Protein AF-A0A9N9M3Y7-F1 (afdb_monomer_lite)

Sequence (246 aa):
MEVDRWQREGVLVENIKKEFRKLPEDMRGDSLSHETYRPFLEEARTYLSPEDQQVENWIDVDPEAKFESFELLRMVLMGTGPNPIQNLWVAFGFCVCQSEHEEGVLGGTFLRLLNHSVRGAVKCTFDKFWRAHHAGQLISLMDSYNLKINPRVKRFWSSPEERKFSVWYLKQFLAINEPAKLDELRFQSVRLDYGFDNCRELEDICTLMEIYKRLLLVVDPLKLHQACIEGRLFEFANPYHEMKPE

Organism: NCBI:txid595503

Structure (mmCIF, N/CA/C/O backbone):
data_AF-A0A9N9M3Y7-F1
#
_entry.id   AF-A0A9N9M3Y7-F1
#
loop_
_atom_site.group_PDB
_atom_site.id
_atom_site.type_symbol
_atom_site.label_atom_id
_atom_site.label_alt_id
_atom_site.label_comp_id
_atom_site.label_asym_id
_atom_site.label_entity_id
_atom_site.label_seq_id
_atom_site.pdbx_PDB_ins_code
_atom_site.Cartn_x
_atom_site.Cartn_y
_atom_site.Cartn_z
_atom_site.occupancy
_atom_site.B_iso_or_equiv
_atom_site.auth_seq_id
_atom_site.auth_comp_id
_atom_site.auth_asym_id
_atom_site.auth_atom_id
_atom_site.pdbx_PDB_model_num
ATOM 1 N N . MET A 1 1 ? 32.256 -6.804 13.109 1.00 58.91 1 MET A N 1
ATOM 2 C CA . MET A 1 1 ? 32.736 -7.717 14.172 1.00 58.91 1 MET A CA 1
ATOM 3 C C . MET A 1 1 ? 31.738 -7.849 15.320 1.00 58.91 1 MET A C 1
ATOM 5 O O . MET A 1 1 ? 31.531 -8.969 15.756 1.00 58.91 1 MET A O 1
ATOM 9 N N . GLU A 1 2 ? 31.081 -6.779 15.786 1.00 74.06 2 GLU A N 1
ATOM 10 C CA . GLU A 1 2 ? 30.100 -6.887 16.889 1.00 74.06 2 GLU A CA 1
ATOM 11 C C . GLU A 1 2 ? 28.735 -7.456 16.472 1.00 74.06 2 GLU A C 1
ATOM 13 O O . GLU A 1 2 ? 28.197 -8.308 17.169 1.00 74.06 2 GLU A O 1
ATOM 18 N N . VAL A 1 3 ? 28.221 -7.078 15.298 1.00 78.44 3 VAL A N 1
ATOM 19 C CA . VAL A 1 3 ? 26.922 -7.558 14.781 1.00 78.44 3 VAL A CA 1
ATOM 20 C C . VAL A 1 3 ? 26.903 -9.082 14.582 1.00 78.44 3 VAL A C 1
ATOM 22 O O . VAL A 1 3 ? 25.971 -9.749 15.022 1.00 78.44 3 VAL A O 1
ATOM 25 N N . ASP A 1 4 ? 27.965 -9.644 13.994 1.00 81.62 4 ASP A N 1
ATOM 26 C CA . ASP A 1 4 ? 28.099 -11.093 13.754 1.00 81.62 4 ASP A CA 1
ATOM 27 C C . ASP A 1 4 ? 28.183 -11.886 15.072 1.00 81.62 4 ASP A C 1
ATOM 29 O O . ASP A 1 4 ? 27.649 -12.987 15.205 1.00 81.62 4 ASP A O 1
ATOM 33 N N . ARG A 1 5 ? 28.802 -11.290 16.100 1.00 89.75 5 ARG A N 1
ATOM 34 C CA . ARG A 1 5 ? 28.832 -11.851 17.453 1.00 89.75 5 ARG A CA 1
ATOM 35 C C . ARG A 1 5 ? 27.439 -11.835 18.083 1.00 89.75 5 ARG A C 1
ATOM 37 O O . ARG A 1 5 ? 27.004 -12.856 18.607 1.00 89.75 5 ARG A O 1
ATOM 44 N N . TRP A 1 6 ? 26.715 -10.720 17.990 1.00 91.56 6 TRP A N 1
ATOM 45 C CA . TRP A 1 6 ? 25.366 -10.620 18.551 1.00 91.56 6 TRP A CA 1
ATOM 46 C C . TRP A 1 6 ? 24.367 -11.560 17.867 1.00 91.56 6 TRP A C 1
ATOM 48 O O . TRP A 1 6 ? 23.454 -12.053 18.525 1.00 91.56 6 TRP A O 1
ATOM 58 N N . GLN A 1 7 ? 24.558 -11.848 16.575 1.00 82.06 7 GLN A N 1
ATOM 59 C CA . GLN A 1 7 ? 23.789 -12.867 15.856 1.00 82.06 7 GLN A CA 1
ATOM 60 C C . GLN A 1 7 ? 24.012 -14.267 16.431 1.00 82.06 7 GLN A C 1
ATOM 62 O O . GLN A 1 7 ? 23.044 -14.967 16.714 1.00 82.06 7 GLN A O 1
ATOM 67 N N . ARG A 1 8 ? 25.269 -14.667 16.658 1.00 83.06 8 ARG A N 1
ATOM 68 C CA . ARG A 1 8 ? 25.595 -15.992 17.221 1.00 83.06 8 ARG A CA 1
ATOM 69 C C . ARG A 1 8 ? 25.146 -16.151 18.671 1.00 83.06 8 ARG A C 1
ATOM 71 O O . ARG A 1 8 ? 24.794 -17.250 19.082 1.00 83.06 8 ARG A O 1
ATOM 78 N N . GLU A 1 9 ? 25.163 -15.062 19.432 1.00 90.00 9 GLU A N 1
ATOM 79 C CA . GLU A 1 9 ? 24.754 -15.026 20.840 1.00 90.00 9 GLU A CA 1
ATOM 80 C C . GLU A 1 9 ? 23.228 -14.870 21.019 1.00 90.00 9 GLU A C 1
ATOM 82 O O . GLU A 1 9 ? 22.746 -14.916 22.146 1.00 90.00 9 GLU A O 1
ATOM 87 N N . GLY A 1 10 ? 22.454 -14.684 19.940 1.00 83.50 10 GLY A N 1
ATOM 88 C CA . GLY A 1 10 ? 20.995 -14.509 20.003 1.00 83.50 10 GLY A CA 1
ATOM 89 C C . GLY A 1 10 ? 20.531 -13.169 20.595 1.00 83.50 10 GLY A C 1
ATOM 90 O O . GLY A 1 10 ? 19.346 -12.984 20.845 1.00 83.50 10 GLY A O 1
ATOM 91 N N . VAL A 1 11 ? 21.449 -12.218 20.790 1.00 88.25 11 VAL A N 1
ATOM 92 C CA . VAL A 1 11 ? 21.213 -10.904 21.429 1.00 88.25 11 VAL A CA 1
ATOM 93 C C . VAL A 1 11 ? 21.216 -9.745 20.427 1.00 88.25 11 VAL A C 1
ATOM 95 O O . VAL A 1 11 ? 21.276 -8.575 20.806 1.00 88.25 11 VAL A O 1
ATOM 98 N N . LEU A 1 12 ? 21.167 -10.054 19.127 1.00 79.69 12 LEU A N 1
ATOM 99 C CA . LEU A 1 12 ? 21.258 -9.078 18.038 1.00 79.69 12 LEU A CA 1
ATOM 100 C C . LEU A 1 12 ? 20.259 -7.931 18.190 1.00 79.69 12 LEU A C 1
ATOM 102 O O . LEU A 1 12 ? 20.644 -6.765 18.141 1.00 79.69 12 LEU A O 1
ATOM 106 N N . VAL A 1 13 ? 18.989 -8.264 18.400 1.00 63.50 13 VAL A N 1
ATOM 107 C CA . VAL A 1 13 ? 17.910 -7.275 18.463 1.00 63.50 13 VAL A CA 1
ATOM 108 C C . VAL A 1 13 ? 18.049 -6.381 19.697 1.00 63.50 13 VAL A C 1
ATOM 110 O O . VAL A 1 13 ? 17.908 -5.164 19.585 1.00 63.50 13 VAL A O 1
ATOM 113 N N . GLU A 1 14 ? 18.369 -6.948 20.864 1.00 78.25 14 GLU A N 1
ATOM 114 C CA . GLU A 1 14 ? 18.567 -6.168 22.093 1.00 78.25 14 GLU A CA 1
ATOM 115 C C . GLU A 1 14 ? 19.741 -5.196 21.970 1.00 78.25 14 GLU A C 1
ATOM 117 O O . GLU A 1 14 ? 19.622 -4.025 22.340 1.00 78.25 14 GLU A O 1
ATOM 122 N N . ASN A 1 15 ? 20.859 -5.650 21.404 1.00 83.62 15 ASN A N 1
ATOM 123 C CA . ASN A 1 15 ? 22.047 -4.817 21.273 1.00 83.62 15 ASN A CA 1
ATOM 124 C C . ASN A 1 15 ? 21.876 -3.731 20.207 1.00 83.62 15 ASN A C 1
ATOM 126 O O . ASN A 1 15 ? 22.253 -2.589 20.461 1.00 83.62 15 ASN A O 1
ATOM 130 N N . ILE A 1 16 ? 21.217 -4.018 19.077 1.00 80.94 16 ILE A N 1
ATOM 131 C CA . ILE A 1 16 ? 20.859 -2.981 18.094 1.00 80.94 16 ILE A CA 1
ATOM 132 C C . ILE A 1 16 ? 19.961 -1.918 18.739 1.00 80.94 16 ILE A C 1
ATOM 134 O O . ILE A 1 16 ? 20.233 -0.728 18.596 1.00 80.94 16 ILE A O 1
ATOM 138 N N . LYS A 1 17 ? 18.939 -2.317 19.509 1.00 72.00 17 LYS A N 1
ATOM 139 C CA . LYS A 1 17 ? 18.069 -1.370 20.234 1.00 72.00 17 LYS A CA 1
ATOM 140 C C . LYS A 1 17 ? 18.852 -0.532 21.238 1.00 72.00 17 LYS A C 1
ATOM 142 O O . LYS A 1 17 ? 18.619 0.671 21.352 1.00 72.00 17 LYS A O 1
ATOM 147 N N . LYS A 1 18 ? 19.779 -1.153 21.968 1.00 81.06 18 LYS A N 1
ATOM 148 C CA . LYS A 1 18 ? 20.634 -0.470 22.940 1.00 81.06 18 LYS A CA 1
ATOM 149 C C . LYS A 1 18 ? 21.530 0.567 22.271 1.00 81.06 18 LYS A C 1
ATOM 151 O O . LYS A 1 18 ? 21.633 1.670 22.796 1.00 81.06 18 LYS A O 1
ATOM 156 N N . GLU A 1 19 ? 22.142 0.245 21.135 1.00 82.25 19 GLU A N 1
ATOM 157 C CA . GLU A 1 19 ? 22.981 1.191 20.392 1.00 82.25 19 GLU A CA 1
ATOM 158 C C . GLU A 1 19 ? 22.153 2.296 19.727 1.00 82.25 19 GLU A C 1
ATOM 160 O O . GLU A 1 19 ? 22.505 3.468 19.830 1.00 82.25 19 GLU A O 1
ATOM 165 N N . PHE A 1 20 ? 20.998 1.967 19.146 1.00 72.06 20 PHE A N 1
ATOM 166 C CA . PHE A 1 20 ? 20.090 2.949 18.549 1.00 72.06 20 PHE A CA 1
ATOM 167 C C . PHE A 1 20 ? 19.599 3.992 19.569 1.00 72.06 20 PHE A C 1
ATOM 169 O O . PHE A 1 20 ? 19.547 5.184 19.276 1.00 72.06 20 PHE A O 1
ATOM 176 N N . ARG A 1 21 ? 19.321 3.575 20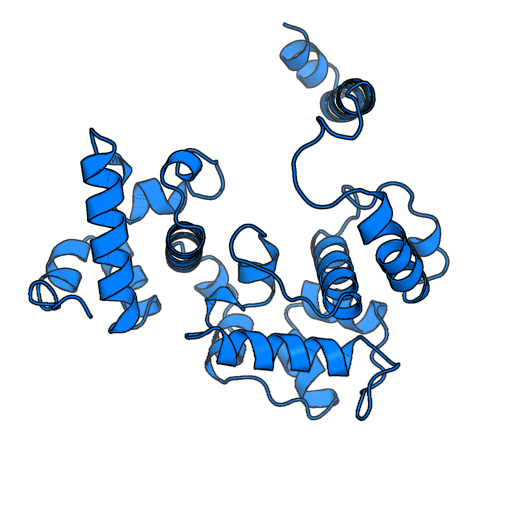.814 1.00 74.44 21 ARG A N 1
ATOM 177 C CA . ARG A 1 21 ? 18.928 4.478 21.915 1.00 74.44 21 ARG A CA 1
ATOM 178 C C . ARG A 1 21 ? 20.039 5.427 22.374 1.00 74.44 21 ARG A C 1
ATOM 180 O O . ARG A 1 21 ? 19.735 6.403 23.054 1.00 74.44 21 ARG A O 1
ATOM 187 N N . LYS A 1 22 ? 21.303 5.168 22.026 1.00 78.81 22 LYS A N 1
ATOM 188 C CA . LYS A 1 22 ? 22.415 6.091 22.312 1.00 78.81 22 LYS A CA 1
ATOM 189 C C . LYS A 1 22 ? 22.508 7.229 21.301 1.00 78.81 22 LYS A C 1
ATOM 191 O O . LYS A 1 22 ? 23.159 8.228 21.595 1.00 78.81 22 LYS A O 1
ATOM 196 N N . LEU A 1 23 ? 21.888 7.088 20.129 1.00 69.75 23 LEU A N 1
ATOM 197 C CA . LEU A 1 23 ? 21.851 8.158 19.139 1.00 69.75 23 LEU A CA 1
ATOM 198 C C . LEU A 1 23 ? 20.974 9.313 19.657 1.00 69.75 23 LEU A C 1
ATOM 200 O O . LEU A 1 23 ? 19.913 9.032 20.239 1.00 69.75 23 LEU A O 1
ATOM 204 N N . PRO A 1 24 ? 21.385 10.580 19.444 1.00 66.50 24 PRO A N 1
ATOM 205 C CA . PRO A 1 24 ? 20.524 11.748 19.622 1.00 66.50 24 PRO A CA 1
ATOM 206 C C . PRO A 1 24 ? 19.177 11.556 18.914 1.00 66.50 24 PRO A C 1
ATOM 208 O O . PRO A 1 24 ? 19.121 10.928 17.856 1.00 66.50 24 PRO A O 1
ATOM 211 N N . GLU A 1 25 ? 18.084 12.033 19.517 1.00 52.94 25 GLU A N 1
ATOM 212 C CA . GLU A 1 25 ? 16.721 11.760 19.028 1.00 52.94 25 GLU A CA 1
ATOM 213 C C . GLU A 1 25 ? 16.475 12.271 17.602 1.00 52.94 25 GLU A C 1
ATOM 215 O O . GLU A 1 25 ? 15.759 11.630 16.840 1.00 52.94 25 GLU A O 1
ATOM 220 N N . ASP A 1 26 ? 17.129 13.364 17.222 1.00 51.06 26 ASP A N 1
ATOM 221 C CA . ASP A 1 26 ? 17.119 13.974 15.890 1.00 51.06 26 ASP A CA 1
ATOM 222 C C . ASP A 1 26 ? 17.923 13.185 14.841 1.00 51.06 26 ASP A C 1
ATOM 224 O O . ASP A 1 26 ? 17.696 13.335 13.644 1.00 51.06 26 ASP A O 1
ATOM 228 N N . MET A 1 27 ? 18.826 12.297 15.266 1.00 46.62 27 MET A N 1
ATOM 229 C CA . MET A 1 27 ? 19.654 11.468 14.378 1.00 46.62 27 MET A CA 1
ATOM 230 C C . MET A 1 27 ? 19.090 10.059 14.142 1.00 46.62 27 MET A C 1
ATOM 232 O O . MET A 1 27 ? 19.748 9.218 13.529 1.00 46.62 27 MET A O 1
ATOM 236 N N . ARG A 1 28 ? 17.873 9.777 14.622 1.00 73.81 28 ARG A N 1
ATOM 237 C CA . ARG A 1 28 ? 17.214 8.465 14.495 1.00 73.81 28 ARG A CA 1
ATOM 238 C C . ARG A 1 28 ? 16.408 8.273 13.193 1.00 73.81 28 ARG A C 1
ATOM 240 O O . ARG A 1 28 ? 15.843 7.197 13.017 1.00 73.81 28 ARG A O 1
ATOM 247 N N . GLY A 1 29 ? 16.412 9.249 12.275 1.00 44.41 29 GLY A N 1
ATOM 248 C CA . GLY A 1 29 ? 15.714 9.216 10.975 1.00 44.41 29 GLY A CA 1
ATOM 249 C C . GLY A 1 29 ? 14.454 10.105 10.935 1.00 44.41 29 GLY A C 1
ATOM 250 O O . GLY A 1 29 ? 13.645 10.055 11.853 1.00 44.41 29 GLY A O 1
ATOM 251 N N . ASP A 1 30 ? 14.341 10.925 9.880 1.00 51.16 30 ASP A N 1
ATOM 252 C CA . ASP A 1 30 ? 13.450 12.098 9.646 1.00 51.16 30 ASP A CA 1
ATOM 253 C C . ASP A 1 30 ? 11.931 11.738 9.550 1.00 51.16 30 ASP A C 1
ATOM 255 O O . ASP A 1 30 ? 11.610 10.605 9.203 1.00 51.16 30 ASP A O 1
ATOM 259 N N . SER A 1 31 ? 10.890 12.564 9.780 1.00 45.81 31 SER A N 1
ATOM 260 C CA . SER A 1 31 ? 10.712 14.028 9.776 1.00 45.81 31 SER A CA 1
ATOM 261 C C . SER A 1 31 ? 9.412 14.448 10.505 1.00 45.81 31 SER A C 1
ATOM 263 O O . SER A 1 31 ? 8.398 13.744 10.440 1.00 45.81 31 SER A O 1
ATOM 265 N N . LEU A 1 32 ? 9.437 15.637 11.128 1.00 45.94 32 LEU A N 1
ATOM 266 C CA . LEU A 1 32 ? 8.593 16.211 12.203 1.00 45.94 32 LEU A CA 1
ATOM 267 C C . LEU A 1 32 ? 9.019 15.760 13.616 1.00 45.94 32 LEU A C 1
ATOM 269 O O . LEU A 1 32 ? 9.182 14.579 13.909 1.00 45.94 32 LEU A O 1
ATOM 273 N N . SER A 1 33 ? 9.235 16.738 14.502 1.00 52.16 33 SER A N 1
ATOM 274 C CA . SER A 1 33 ? 9.771 16.512 15.848 1.00 52.16 33 SER A CA 1
ATOM 275 C C . SER A 1 33 ? 8.885 15.556 16.654 1.00 52.16 33 SER A C 1
ATOM 277 O O . SER A 1 33 ? 7.657 15.607 16.559 1.00 52.16 33 SER A O 1
ATOM 279 N N . HIS A 1 34 ? 9.495 14.718 17.500 1.00 55.19 34 HIS A N 1
ATOM 280 C CA . HIS A 1 34 ? 8.785 13.866 18.466 1.00 55.19 34 HIS A CA 1
ATOM 281 C C . HIS A 1 34 ? 7.709 14.651 19.245 1.00 55.19 34 HIS A C 1
ATOM 283 O O . HIS A 1 34 ? 6.622 14.141 19.507 1.00 55.19 34 HIS A O 1
ATOM 289 N N . GLU A 1 35 ? 7.966 15.931 19.530 1.00 58.56 35 GLU A N 1
ATOM 290 C CA . GLU A 1 35 ? 7.025 16.857 20.169 1.00 58.56 35 GLU A CA 1
ATOM 291 C C . GLU A 1 35 ? 5.748 17.119 19.356 1.00 58.56 35 GLU A C 1
ATOM 293 O O . GLU A 1 35 ? 4.675 17.240 19.940 1.00 58.56 35 GLU A O 1
ATOM 298 N N . THR A 1 36 ? 5.833 17.164 18.024 1.00 65.75 36 THR A N 1
ATOM 299 C CA . THR A 1 36 ? 4.677 17.404 17.142 1.00 65.75 36 THR A CA 1
ATOM 300 C C . THR A 1 36 ? 3.746 16.189 17.097 1.00 65.75 36 THR A C 1
ATOM 302 O O . THR A 1 36 ? 2.526 16.329 17.026 1.00 65.75 36 THR A O 1
ATOM 305 N N . TYR A 1 37 ? 4.308 14.980 17.165 1.00 67.25 37 TYR A N 1
ATOM 306 C CA . TYR A 1 37 ? 3.546 13.731 17.083 1.00 67.25 37 TYR A CA 1
ATOM 307 C C . TYR A 1 37 ? 3.042 13.216 18.426 1.00 67.25 37 TYR A C 1
ATOM 309 O O . TYR A 1 37 ? 2.058 12.474 18.466 1.00 67.25 37 TYR A O 1
ATOM 317 N N . ARG A 1 38 ? 3.712 13.589 19.519 1.00 76.69 38 ARG A N 1
ATOM 318 C CA . ARG A 1 38 ? 3.420 13.091 20.863 1.00 76.69 38 ARG A CA 1
ATOM 319 C C . ARG A 1 38 ? 1.947 13.244 21.273 1.00 76.69 38 ARG A C 1
ATOM 321 O O . ARG A 1 38 ? 1.409 12.254 21.762 1.00 76.69 38 ARG A O 1
ATOM 328 N N . PRO A 1 39 ? 1.258 14.379 21.035 1.00 84.19 39 PRO A N 1
ATOM 329 C CA . PRO A 1 39 ? -0.146 14.514 21.424 1.00 84.19 39 PRO A CA 1
ATOM 330 C C . PRO A 1 39 ? -1.055 13.502 20.719 1.00 84.19 39 PRO A C 1
ATOM 332 O O . PRO A 1 39 ? -1.917 12.899 21.347 1.00 84.19 39 PRO A O 1
ATOM 335 N N . PHE A 1 40 ? -0.824 13.257 19.428 1.00 84.44 40 PHE A N 1
ATOM 336 C CA . PHE A 1 40 ? -1.611 12.302 18.646 1.00 84.44 40 PHE A CA 1
ATOM 337 C C . PHE A 1 40 ? -1.279 10.854 18.990 1.00 84.44 40 PHE A C 1
ATOM 339 O O . PHE A 1 40 ? -2.143 9.988 18.903 1.00 84.44 40 PHE A O 1
ATOM 346 N N . LEU A 1 41 ? -0.036 10.577 19.391 1.00 83.81 41 LEU A N 1
ATOM 347 C CA . LEU A 1 41 ? 0.346 9.276 19.930 1.00 83.81 41 LEU A CA 1
ATOM 348 C C . LEU A 1 41 ? -0.369 9.008 21.262 1.00 83.81 41 LEU A C 1
ATOM 350 O O . LEU A 1 41 ? -0.914 7.924 21.459 1.00 83.81 41 LEU A O 1
ATOM 354 N N . GLU A 1 42 ? -0.383 9.989 22.164 1.00 86.94 42 GLU A N 1
ATOM 355 C CA . GLU A 1 42 ? -1.097 9.910 23.442 1.00 86.94 42 GLU A CA 1
ATOM 356 C C . GLU A 1 42 ? -2.612 9.769 23.218 1.00 86.94 42 GLU A C 1
ATOM 358 O O . GLU A 1 42 ? -3.241 8.914 23.840 1.00 86.94 42 GLU A O 1
ATOM 363 N N . GLU A 1 43 ? -3.187 10.510 22.265 1.00 89.88 43 GLU A N 1
ATOM 364 C CA . GLU A 1 43 ? -4.593 10.373 21.874 1.00 89.88 43 GLU A CA 1
ATOM 365 C C . GLU A 1 43 ? -4.889 8.989 21.281 1.00 89.88 43 GLU A C 1
ATOM 367 O O . GLU A 1 43 ? -5.814 8.318 21.738 1.00 89.88 43 GLU A O 1
ATOM 372 N N . ALA A 1 44 ? -4.087 8.511 20.323 1.00 88.88 44 ALA A N 1
ATOM 373 C CA . ALA A 1 44 ? -4.250 7.191 19.713 1.00 88.88 44 ALA A CA 1
ATOM 374 C C . ALA A 1 44 ? -4.201 6.075 20.763 1.00 88.88 44 ALA A C 1
ATOM 376 O O . ALA A 1 44 ? -4.974 5.120 20.683 1.00 88.88 44 ALA A O 1
ATOM 377 N N . ARG A 1 45 ? -3.351 6.212 21.791 1.00 89.69 45 ARG A N 1
ATOM 378 C CA . ARG A 1 45 ? -3.279 5.244 22.892 1.00 89.69 45 ARG A CA 1
ATOM 379 C C . ARG A 1 45 ? -4.605 5.104 23.633 1.00 89.69 45 ARG A C 1
ATOM 381 O O . ARG A 1 45 ? -4.941 3.999 24.038 1.00 89.69 45 ARG A O 1
ATOM 388 N N . THR A 1 46 ? -5.402 6.164 23.754 1.00 90.69 46 THR A N 1
ATOM 389 C CA . THR A 1 46 ? -6.703 6.090 24.448 1.00 90.69 46 THR A CA 1
ATOM 390 C C . THR A 1 46 ? -7.716 5.160 23.769 1.00 90.69 46 THR A C 1
ATOM 392 O O . THR A 1 46 ? -8.658 4.709 24.417 1.00 90.69 46 THR A O 1
ATOM 395 N N . TYR A 1 47 ? -7.515 4.827 22.489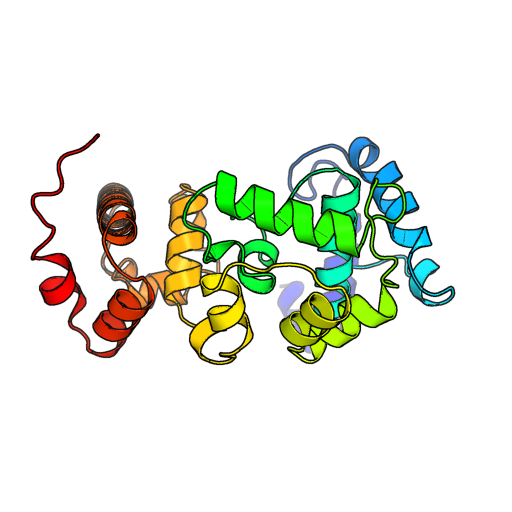 1.00 89.62 47 TYR A N 1
ATOM 396 C CA . TYR A 1 47 ? -8.371 3.902 21.736 1.00 89.62 47 TYR A CA 1
ATOM 397 C C . TYR A 1 47 ? -8.021 2.426 21.959 1.00 89.62 47 TYR A C 1
ATOM 399 O O . TYR A 1 47 ? -8.775 1.547 21.533 1.00 89.62 47 TYR A O 1
ATOM 407 N N . LEU A 1 48 ? -6.877 2.150 22.580 1.00 89.56 48 LEU A N 1
ATOM 408 C CA . LEU A 1 48 ? -6.362 0.808 22.810 1.00 89.56 48 LEU A CA 1
ATOM 409 C C . LEU A 1 48 ? -6.984 0.156 24.046 1.00 89.56 48 LEU A C 1
ATOM 411 O O . LEU A 1 48 ? -7.504 0.847 24.927 1.00 89.56 48 LEU A O 1
ATOM 415 N N . SER A 1 49 ? -6.864 -1.170 24.154 1.00 87.75 49 SER A N 1
ATOM 416 C CA . SER A 1 49 ? -7.207 -1.874 25.391 1.00 87.75 49 SER A CA 1
ATOM 417 C C . SER A 1 49 ? -6.277 -1.446 26.542 1.00 87.75 49 SER A C 1
ATOM 419 O O . SER A 1 49 ? -5.152 -1.003 26.291 1.00 87.75 49 SER A O 1
ATOM 421 N N . PRO A 1 50 ? -6.700 -1.575 27.813 1.00 87.44 50 PRO A N 1
ATOM 422 C CA . PRO A 1 50 ? -5.873 -1.197 28.962 1.00 87.44 50 PRO A CA 1
ATOM 423 C C . PRO A 1 50 ? -4.494 -1.871 28.995 1.00 87.44 50 PRO A C 1
ATOM 425 O O . PRO A 1 50 ? -3.527 -1.271 29.462 1.00 87.44 50 PRO A O 1
ATOM 428 N N . GLU A 1 51 ? -4.398 -3.104 28.498 1.00 85.19 51 GLU A N 1
ATOM 429 C CA . GLU A 1 51 ? -3.144 -3.853 28.395 1.00 85.19 51 GLU A CA 1
ATOM 430 C C . GLU A 1 51 ? -2.206 -3.217 27.362 1.00 85.19 51 GLU A C 1
ATOM 432 O O . GLU A 1 51 ? -1.025 -3.003 27.630 1.00 85.19 51 GLU A O 1
ATOM 437 N N . ASP A 1 52 ? -2.746 -2.850 26.201 1.00 86.50 52 ASP A N 1
ATOM 438 C CA . ASP A 1 52 ? -1.981 -2.267 25.100 1.00 86.50 52 ASP A CA 1
ATOM 439 C C . ASP A 1 52 ? -1.551 -0.822 25.376 1.00 86.50 52 ASP A C 1
ATOM 441 O O . ASP A 1 52 ? -0.501 -0.381 24.911 1.00 86.50 52 ASP A O 1
ATOM 445 N N . GLN A 1 53 ? -2.316 -0.074 26.175 1.00 86.38 53 GLN A N 1
ATOM 446 C CA . GLN A 1 53 ? -1.970 1.300 26.561 1.00 86.38 53 GLN A CA 1
ATOM 447 C C . GLN A 1 53 ? -0.601 1.398 27.248 1.00 86.38 53 GLN A C 1
ATOM 449 O O . GLN A 1 53 ? 0.080 2.416 27.102 1.00 86.38 53 GLN A O 1
ATOM 454 N N . GLN A 1 54 ? -0.188 0.336 27.946 1.00 82.25 54 GLN A N 1
ATOM 455 C CA . GLN A 1 54 ? 1.062 0.263 28.706 1.00 82.25 54 GLN A CA 1
ATOM 456 C C . GLN A 1 54 ? 2.271 -0.145 27.855 1.00 82.25 54 GLN A C 1
ATOM 458 O O . GLN A 1 54 ? 3.398 -0.128 28.345 1.00 82.25 54 GLN A O 1
ATOM 463 N N . VAL A 1 55 ? 2.076 -0.495 26.579 1.00 80.88 55 VAL A N 1
ATOM 464 C CA . VAL A 1 55 ? 3.178 -0.887 25.694 1.00 80.88 55 VAL A CA 1
ATOM 465 C C . VAL A 1 55 ? 4.059 0.329 25.408 1.00 80.88 55 VAL A C 1
ATOM 467 O O . VAL A 1 55 ? 3.645 1.278 24.737 1.00 80.88 55 VAL A O 1
ATOM 470 N N . GLU A 1 56 ? 5.291 0.323 25.914 1.00 73.75 56 GLU A N 1
ATOM 471 C CA . GLU A 1 56 ? 6.246 1.409 25.670 1.00 73.75 56 GLU A CA 1
ATOM 472 C C . GLU A 1 56 ? 6.783 1.376 24.235 1.00 73.75 56 GLU A C 1
ATOM 474 O O . GLU A 1 56 ? 6.800 2.411 23.568 1.00 73.75 56 GLU A O 1
ATOM 479 N N . ASN A 1 57 ? 7.164 0.194 23.732 1.00 76.31 57 ASN A N 1
ATOM 480 C CA . ASN A 1 57 ? 7.741 0.036 22.397 1.00 76.31 57 ASN A CA 1
ATOM 481 C C . ASN A 1 57 ? 6.756 -0.588 21.401 1.00 76.31 57 ASN A C 1
ATOM 483 O O . ASN A 1 57 ? 6.592 -1.805 21.356 1.00 76.31 57 ASN A O 1
ATOM 487 N N . TRP A 1 58 ? 6.148 0.251 20.565 1.00 75.62 58 TRP A N 1
ATOM 488 C CA . TRP A 1 58 ? 5.165 -0.176 19.565 1.00 75.62 58 TRP A CA 1
ATOM 489 C C . TRP A 1 58 ? 5.757 -0.909 18.363 1.00 75.62 58 TRP A C 1
ATOM 491 O O . TRP A 1 58 ? 5.039 -1.646 17.698 1.00 75.62 58 TRP A O 1
ATOM 501 N N . ILE A 1 59 ? 7.061 -0.763 18.116 1.00 68.25 59 ILE A N 1
ATOM 502 C CA . ILE A 1 59 ? 7.743 -1.370 16.962 1.00 68.25 59 ILE A CA 1
ATOM 503 C C . ILE A 1 59 ? 7.761 -2.907 17.051 1.00 68.25 59 ILE A C 1
ATOM 505 O O . ILE A 1 59 ? 7.823 -3.579 16.029 1.00 68.25 59 ILE A O 1
ATOM 509 N N . ASP A 1 60 ? 7.686 -3.471 18.260 1.00 70.25 60 ASP A N 1
ATOM 510 C CA . ASP A 1 60 ? 7.770 -4.921 18.491 1.00 70.25 60 ASP A CA 1
ATOM 511 C C . ASP A 1 60 ? 6.401 -5.590 18.697 1.00 70.25 60 ASP A C 1
ATOM 513 O O . ASP A 1 60 ? 6.330 -6.723 19.177 1.00 70.25 60 ASP A O 1
ATOM 517 N N . VAL A 1 61 ? 5.302 -4.884 18.421 1.00 81.31 61 VAL A N 1
ATOM 518 C CA . VAL A 1 61 ? 3.961 -5.413 18.678 1.00 81.31 61 VAL A CA 1
ATOM 519 C C . VAL A 1 61 ? 3.607 -6.480 17.644 1.00 81.31 61 VAL A C 1
ATOM 521 O O . VAL A 1 61 ? 3.471 -6.194 16.457 1.00 81.31 61 VAL A O 1
ATOM 524 N N . ASP A 1 62 ? 3.397 -7.702 18.130 1.00 77.56 62 ASP A N 1
ATOM 525 C CA . ASP A 1 62 ? 2.842 -8.822 17.370 1.00 77.56 62 ASP A CA 1
ATOM 526 C C . ASP A 1 62 ? 1.312 -8.899 17.586 1.00 77.56 62 ASP A C 1
ATOM 528 O O . ASP A 1 62 ? 0.842 -8.760 18.725 1.00 77.56 62 ASP A O 1
ATOM 532 N N . PRO A 1 63 ? 0.496 -9.101 16.534 1.00 89.94 63 PRO A N 1
ATOM 533 C CA . PRO A 1 63 ? 0.870 -9.204 15.121 1.00 89.94 63 PRO A CA 1
ATOM 534 C C . PRO A 1 63 ? 1.197 -7.856 14.473 1.00 89.94 63 PRO A C 1
ATOM 536 O O . PRO A 1 63 ? 0.629 -6.834 14.854 1.00 89.94 63 PRO A O 1
ATOM 539 N N . GLU A 1 64 ? 2.013 -7.874 13.413 1.00 87.62 64 GLU A N 1
ATOM 540 C CA . GLU A 1 64 ? 2.376 -6.691 12.605 1.00 87.62 64 GLU A CA 1
ATOM 541 C C . GLU A 1 64 ? 1.145 -5.859 12.204 1.00 87.62 64 GLU A C 1
ATOM 543 O O . GLU A 1 64 ? 1.127 -4.639 12.357 1.00 87.62 64 GLU A O 1
ATOM 548 N N . ALA A 1 65 ? 0.050 -6.526 11.827 1.00 90.69 65 ALA A N 1
ATOM 549 C CA . ALA A 1 65 ? -1.213 -5.878 11.476 1.00 90.69 65 ALA A CA 1
ATOM 550 C C . ALA A 1 65 ? -1.766 -4.956 12.579 1.00 90.69 65 ALA A C 1
ATOM 552 O O . ALA A 1 65 ? -2.510 -4.017 12.280 1.00 90.69 65 ALA A O 1
ATOM 553 N N . LYS A 1 66 ? -1.449 -5.220 13.853 1.00 92.56 66 LYS A N 1
ATOM 554 C CA . LYS A 1 66 ? -1.844 -4.392 14.996 1.00 92.56 66 LYS A CA 1
ATOM 555 C C . LYS A 1 66 ? -1.017 -3.114 15.068 1.00 92.56 66 LYS A C 1
ATOM 557 O O . LYS A 1 66 ? -1.605 -2.047 15.230 1.00 92.56 66 LYS A O 1
ATOM 562 N N . PHE A 1 67 ? 0.299 -3.213 14.881 1.00 90.44 67 PHE A N 1
ATOM 563 C CA . PHE A 1 67 ? 1.174 -2.049 14.737 1.00 90.44 67 PHE A CA 1
ATOM 564 C C . PHE A 1 67 ? 0.752 -1.191 13.537 1.00 90.44 67 PHE A C 1
ATOM 566 O O . PHE A 1 67 ? 0.506 0.002 13.689 1.00 90.44 67 PHE A O 1
ATOM 573 N N . GLU A 1 68 ? 0.543 -1.805 12.371 1.00 92.31 68 GLU A N 1
ATOM 574 C CA . GLU A 1 68 ? 0.103 -1.091 11.169 1.00 92.31 68 GLU A CA 1
ATOM 575 C C . GLU A 1 68 ? -1.240 -0.376 11.374 1.00 92.31 68 GLU A C 1
ATOM 577 O O . GLU A 1 68 ? -1.426 0.772 10.966 1.00 92.31 68 GLU A O 1
ATOM 582 N N . SER A 1 69 ? -2.182 -1.040 12.049 1.00 95.00 69 SER A N 1
ATOM 583 C CA . SER A 1 69 ? -3.486 -0.455 12.375 1.00 95.00 69 SER A CA 1
ATOM 584 C C . SER A 1 69 ? -3.369 0.714 13.348 1.00 95.00 69 SER A C 1
ATOM 586 O O . SER A 1 69 ? -4.120 1.684 13.227 1.00 95.00 69 SER A O 1
ATOM 588 N N . PHE A 1 70 ? -2.457 0.623 14.318 1.00 92.88 70 PHE A N 1
ATOM 589 C CA . PHE A 1 70 ? -2.194 1.695 15.272 1.00 92.88 70 PHE A CA 1
ATOM 590 C C . PHE A 1 70 ? -1.577 2.913 14.584 1.00 92.88 70 PHE A C 1
ATOM 592 O O . PHE A 1 70 ? -2.042 4.033 14.796 1.00 92.88 70 PHE A O 1
ATOM 599 N N . GLU A 1 71 ? -0.606 2.703 13.694 1.00 90.94 71 GLU A N 1
ATOM 600 C CA . GLU A 1 71 ? -0.024 3.794 12.914 1.00 90.94 71 GLU A CA 1
ATOM 601 C C . GLU A 1 71 ? -1.059 4.454 12.001 1.00 90.94 71 GLU A C 1
ATOM 603 O O . GLU A 1 71 ? -1.135 5.682 11.959 1.00 90.94 71 GLU A O 1
ATOM 608 N N . LEU A 1 72 ? -1.928 3.677 11.342 1.00 94.19 72 LEU A N 1
ATOM 609 C CA . LEU A 1 72 ? -3.025 4.256 10.566 1.00 94.19 72 LEU A CA 1
ATOM 610 C C . LEU A 1 72 ? -3.960 5.099 11.445 1.00 94.19 72 LEU A C 1
ATOM 612 O O . LEU A 1 72 ? -4.306 6.213 11.057 1.00 94.19 72 LEU A O 1
ATOM 616 N N . LEU A 1 73 ? -4.360 4.596 12.620 1.00 93.31 73 LEU A N 1
ATOM 617 C CA . LEU A 1 73 ? -5.187 5.350 13.569 1.00 93.31 73 LEU A CA 1
ATOM 618 C C . LEU A 1 73 ? -4.517 6.678 13.937 1.00 93.31 73 LEU A C 1
ATOM 620 O O . LEU A 1 73 ? -5.163 7.723 13.881 1.00 93.31 73 LEU A O 1
ATOM 624 N N . ARG A 1 74 ? -3.226 6.649 14.275 1.00 90.62 74 ARG A N 1
ATOM 625 C CA . ARG A 1 74 ? -2.459 7.847 14.624 1.00 90.62 74 ARG A CA 1
ATOM 626 C C . ARG A 1 74 ? -2.466 8.865 13.482 1.00 90.62 74 ARG A C 1
ATOM 628 O O . ARG A 1 74 ? -2.764 10.031 13.721 1.00 90.62 74 ARG A O 1
ATOM 635 N N . MET A 1 75 ? -2.201 8.436 12.247 1.00 90.00 75 MET A N 1
ATOM 636 C CA . MET A 1 75 ? -2.240 9.314 11.067 1.00 90.00 75 MET A CA 1
ATOM 637 C C . MET A 1 75 ? -3.636 9.906 10.842 1.00 90.00 75 MET A C 1
ATOM 639 O O . MET A 1 75 ? -3.791 11.106 10.630 1.00 90.00 75 MET A O 1
ATOM 643 N N . VAL A 1 76 ? -4.670 9.084 10.990 1.00 90.81 76 VAL A N 1
ATOM 644 C CA . VAL A 1 76 ? -6.064 9.511 10.873 1.00 90.81 76 VAL A CA 1
ATOM 645 C C . VAL A 1 76 ? -6.426 10.578 11.914 1.00 90.81 76 VAL A C 1
ATOM 647 O O . VAL A 1 76 ? -7.088 11.557 11.570 1.00 90.81 76 VAL A O 1
ATOM 650 N N . LEU A 1 77 ? -5.986 10.433 13.169 1.00 89.25 77 LEU A N 1
ATOM 651 C CA . LEU A 1 77 ? -6.205 11.439 14.219 1.00 89.25 77 LEU A CA 1
ATOM 652 C C . LEU A 1 77 ? -5.473 12.755 13.921 1.00 89.25 77 LEU A C 1
ATOM 654 O O . LEU A 1 77 ? -5.992 13.827 14.217 1.00 89.25 77 LEU A O 1
ATOM 658 N N . MET A 1 78 ? -4.324 12.682 13.246 1.00 87.69 78 MET A N 1
ATOM 659 C CA . MET A 1 78 ? -3.606 13.853 12.734 1.00 87.69 78 MET A CA 1
ATOM 660 C C . MET A 1 78 ? -4.279 14.522 11.529 1.00 87.69 78 MET A C 1
ATOM 662 O O . MET A 1 78 ? -3.840 15.588 11.100 1.00 87.69 78 MET A O 1
ATOM 666 N N . GLY A 1 79 ? -5.310 13.905 10.948 1.00 85.44 79 GLY A N 1
ATOM 667 C CA . GLY A 1 79 ? -5.916 14.367 9.701 1.00 85.44 79 GLY A CA 1
ATOM 668 C C . GLY A 1 79 ? -5.055 14.087 8.465 1.00 85.44 79 GLY A C 1
ATOM 669 O O . GLY A 1 79 ? -5.238 14.740 7.440 1.00 85.44 79 GLY A O 1
ATOM 670 N N . THR A 1 80 ? -4.126 13.132 8.548 1.00 86.38 80 THR A N 1
ATOM 671 C CA . THR A 1 80 ? -3.273 12.699 7.436 1.00 86.38 80 THR A CA 1
ATOM 672 C C . THR A 1 80 ? -3.593 11.260 7.022 1.00 86.38 80 THR A C 1
ATOM 674 O O . THR A 1 80 ? -4.291 10.522 7.719 1.00 86.38 80 THR A O 1
ATOM 677 N N . GLY A 1 81 ? -3.120 10.862 5.841 1.00 87.56 81 GLY A N 1
ATOM 678 C CA . GLY A 1 81 ? -3.201 9.488 5.347 1.00 87.56 81 GLY A CA 1
ATOM 679 C C . GLY A 1 81 ? -1.807 8.910 5.103 1.00 87.56 81 GLY A C 1
ATOM 680 O O . GLY A 1 81 ? -0.847 9.682 5.007 1.00 87.56 81 GLY A O 1
ATOM 681 N N . PRO A 1 82 ? -1.681 7.575 4.991 1.00 92.31 82 PRO A N 1
ATOM 682 C CA . PRO A 1 82 ? -0.454 6.940 4.535 1.00 92.31 82 PRO A CA 1
ATOM 683 C C . PRO A 1 82 ? 0.046 7.564 3.234 1.00 92.31 82 PRO A C 1
ATOM 685 O O . PRO A 1 82 ? -0.746 7.806 2.328 1.00 92.31 82 PRO A O 1
ATOM 688 N N . ASN A 1 83 ? 1.352 7.779 3.133 1.00 88.06 83 ASN A N 1
ATOM 689 C CA . ASN A 1 83 ? 2.011 8.241 1.916 1.00 88.06 83 ASN A CA 1
ATOM 690 C C . ASN A 1 83 ? 2.921 7.137 1.336 1.00 88.06 83 ASN A C 1
ATOM 692 O O . ASN A 1 83 ? 3.247 6.178 2.044 1.00 88.06 83 ASN A O 1
ATOM 696 N N . PRO A 1 84 ? 3.383 7.261 0.079 1.00 89.50 84 PRO A N 1
ATOM 697 C CA . PRO A 1 84 ? 4.177 6.226 -0.585 1.00 89.50 84 PRO A CA 1
ATOM 698 C C . PRO A 1 84 ? 5.462 5.800 0.143 1.00 89.50 84 PRO A C 1
ATOM 700 O O . PRO A 1 84 ? 5.897 4.658 -0.006 1.00 89.50 84 PRO A O 1
ATOM 703 N N . ILE A 1 85 ? 6.060 6.659 0.975 1.00 87.19 85 ILE A N 1
ATOM 704 C CA . ILE A 1 85 ? 7.258 6.306 1.755 1.00 87.19 85 ILE A CA 1
ATOM 705 C C . ILE A 1 85 ? 6.929 5.207 2.777 1.00 87.19 85 ILE A C 1
ATOM 707 O O . ILE A 1 85 ? 7.788 4.389 3.098 1.00 87.19 85 ILE A O 1
ATOM 711 N N . GLN A 1 86 ? 5.682 5.112 3.234 1.00 85.81 86 GLN A N 1
ATOM 712 C CA . GLN A 1 86 ? 5.253 4.188 4.279 1.00 85.81 86 GLN A CA 1
ATOM 713 C C . GLN A 1 86 ? 4.673 2.889 3.698 1.00 85.81 86 GLN A C 1
ATOM 715 O O . GLN A 1 86 ? 3.877 2.909 2.758 1.00 85.81 86 GLN A O 1
ATOM 720 N N . ASN A 1 87 ? 4.982 1.745 4.317 1.00 86.75 87 ASN A N 1
ATOM 721 C CA . ASN A 1 87 ? 4.414 0.439 3.930 1.00 86.75 87 ASN A CA 1
ATOM 722 C C . ASN A 1 87 ? 2.879 0.398 4.049 1.00 86.75 87 ASN A C 1
ATOM 724 O O . ASN A 1 87 ? 2.206 -0.274 3.267 1.00 86.75 87 ASN A O 1
ATOM 728 N N . LEU A 1 88 ? 2.328 1.207 4.959 1.00 91.69 88 LEU A N 1
ATOM 729 C CA . LEU A 1 88 ? 0.892 1.395 5.179 1.00 91.69 88 LEU A CA 1
ATOM 730 C C . LEU A 1 88 ? 0.128 1.769 3.900 1.00 91.69 88 LEU A C 1
ATOM 732 O O . LEU A 1 88 ? -1.040 1.407 3.757 1.00 91.69 88 LEU A O 1
ATOM 736 N N . TRP A 1 89 ? 0.780 2.467 2.962 1.00 94.12 89 TRP A N 1
ATOM 737 C CA . TRP A 1 89 ? 0.172 2.869 1.692 1.00 94.12 89 TRP A CA 1
ATOM 738 C C . TRP A 1 89 ? -0.223 1.658 0.838 1.00 94.12 89 TRP A C 1
ATOM 740 O O . TRP A 1 89 ? -1.287 1.643 0.217 1.00 94.12 89 TRP A O 1
ATOM 750 N N . VAL A 1 90 ? 0.586 0.596 0.867 1.00 92.44 90 VAL A N 1
ATOM 751 C CA . VAL A 1 90 ? 0.255 -0.680 0.220 1.00 92.44 90 VAL A CA 1
ATOM 752 C C . VAL A 1 90 ? -0.666 -1.509 1.114 1.00 92.44 90 VAL A C 1
ATOM 754 O O . VAL A 1 90 ? -1.701 -1.972 0.634 1.00 92.44 90 VAL A O 1
ATOM 757 N N . ALA A 1 91 ? -0.360 -1.633 2.412 1.00 92.06 91 ALA A N 1
ATOM 758 C CA . ALA A 1 91 ? -1.116 -2.474 3.349 1.00 92.06 91 ALA A CA 1
ATOM 759 C C . ALA A 1 91 ? -2.619 -2.133 3.379 1.00 92.06 91 ALA A C 1
ATOM 761 O O . ALA A 1 91 ? -3.475 -3.016 3.271 1.00 92.06 91 ALA A O 1
ATOM 762 N N . PHE A 1 92 ? -2.949 -0.838 3.410 1.00 95.06 92 PHE A N 1
ATOM 763 C CA . PHE A 1 92 ? -4.330 -0.351 3.421 1.00 95.06 92 PHE A CA 1
ATOM 764 C C . PHE A 1 92 ? -4.885 -0.011 2.032 1.00 95.06 92 PHE A C 1
ATOM 766 O O . PHE A 1 92 ? -6.009 0.474 1.925 1.00 95.06 92 PHE A O 1
ATOM 773 N N . GLY A 1 93 ? -4.160 -0.323 0.955 1.00 94.69 93 GLY A N 1
ATOM 774 C CA . GLY A 1 93 ? -4.667 -0.223 -0.416 1.00 94.69 93 GLY A CA 1
ATOM 775 C C . GLY A 1 93 ? -4.738 1.193 -0.990 1.00 94.69 93 GLY A C 1
ATOM 776 O O . GLY A 1 93 ? -5.369 1.384 -2.024 1.00 94.69 93 GLY A O 1
ATOM 777 N N . PHE A 1 94 ? -4.075 2.180 -0.385 1.00 95.25 94 PHE A N 1
ATOM 778 C CA . PHE A 1 94 ? -3.940 3.512 -0.989 1.00 95.25 94 PHE A CA 1
ATOM 779 C C . PHE A 1 94 ? -3.196 3.442 -2.330 1.00 95.25 94 PHE A C 1
ATOM 781 O O . PHE A 1 94 ? -3.552 4.140 -3.272 1.00 95.25 94 PHE A O 1
ATOM 788 N N . CYS A 1 95 ? -2.263 2.496 -2.479 1.00 94.19 95 CYS A N 1
ATOM 789 C CA . CYS A 1 95 ? -1.544 2.263 -3.733 1.00 94.19 95 CYS A CA 1
ATOM 790 C C . CYS A 1 95 ? -2.438 1.937 -4.947 1.00 94.19 95 CYS A C 1
ATOM 792 O O . CYS A 1 95 ? -1.978 2.057 -6.086 1.00 94.19 95 CYS A O 1
ATOM 794 N N . VAL A 1 96 ? -3.701 1.530 -4.755 1.00 94.44 96 VAL A N 1
ATOM 795 C CA . VAL A 1 96 ? -4.631 1.249 -5.866 1.00 94.44 96 VAL A CA 1
ATOM 796 C C . VAL A 1 96 ? -5.460 2.460 -6.293 1.00 94.44 96 VAL A C 1
ATOM 798 O O . VAL A 1 96 ? -6.132 2.405 -7.327 1.00 94.44 96 VAL A O 1
ATOM 801 N N . CYS A 1 97 ? -5.406 3.549 -5.526 1.00 93.31 97 CYS A N 1
ATOM 802 C CA . CYS A 1 97 ? -5.992 4.824 -5.907 1.00 93.31 97 CYS A CA 1
ATOM 803 C C . CYS A 1 97 ? -5.274 5.389 -7.145 1.00 93.31 97 CYS A C 1
ATOM 805 O O . CYS A 1 97 ? -4.093 5.117 -7.401 1.00 93.31 97 CYS A O 1
ATOM 807 N N . GLN A 1 98 ? -6.024 6.129 -7.961 1.00 89.25 98 GLN A N 1
ATOM 808 C CA . GLN A 1 98 ? -5.517 6.756 -9.188 1.00 89.25 98 GLN A CA 1
ATOM 809 C C . GLN A 1 98 ? -5.197 8.242 -9.021 1.00 89.25 98 GLN A C 1
ATOM 811 O O . GLN A 1 98 ? -4.596 8.838 -9.908 1.00 89.25 98 GLN A O 1
ATOM 816 N N . SER A 1 99 ? -5.623 8.850 -7.918 1.00 88.75 99 SER A N 1
ATOM 817 C CA . SER A 1 99 ? -5.395 10.263 -7.643 1.00 88.75 99 SER A CA 1
ATOM 818 C C . SER A 1 99 ? -5.387 10.532 -6.147 1.00 88.75 99 SER A C 1
ATOM 820 O O . SER A 1 99 ? -6.001 9.797 -5.368 1.00 88.75 99 SER A O 1
ATOM 822 N N . GLU A 1 100 ? -4.785 11.655 -5.766 1.00 88.88 100 GLU A N 1
ATOM 823 C CA . GLU A 1 100 ? -4.830 12.178 -4.398 1.00 88.88 100 GLU A CA 1
ATOM 824 C C . GLU A 1 100 ? -6.268 12.360 -3.896 1.00 88.88 100 GLU A C 1
ATOM 826 O O . GLU A 1 100 ? -6.554 12.177 -2.715 1.00 88.88 100 GLU A O 1
ATOM 831 N N . HIS A 1 101 ? -7.211 12.667 -4.795 1.00 91.00 101 HIS A N 1
ATOM 832 C CA . HIS A 1 101 ? -8.624 12.753 -4.440 1.00 91.00 101 HIS A CA 1
ATOM 833 C C . HIS A 1 101 ? -9.186 11.394 -4.001 1.00 91.00 101 HIS A C 1
ATOM 835 O O . HIS A 1 101 ? -9.876 11.312 -2.985 1.00 91.00 101 HIS A O 1
ATOM 841 N N . GLU A 1 102 ? -8.886 10.317 -4.736 1.00 93.56 102 GLU A N 1
ATOM 842 C CA . GLU A 1 102 ? -9.308 8.967 -4.346 1.00 93.56 102 GLU A CA 1
ATOM 843 C C . GLU A 1 102 ? -8.652 8.527 -3.029 1.00 93.56 102 GLU A C 1
ATOM 845 O O . GLU A 1 102 ? -9.327 7.929 -2.187 1.00 93.56 102 GLU A O 1
ATOM 850 N N . GLU A 1 103 ? -7.374 8.859 -2.829 1.00 94.00 103 GLU A N 1
ATOM 851 C CA . GLU A 1 103 ? -6.660 8.616 -1.569 1.00 94.00 103 GLU A CA 1
ATOM 852 C C . GLU A 1 103 ? -7.303 9.383 -0.407 1.00 94.00 103 GLU A C 1
ATOM 854 O O . GLU A 1 103 ? -7.557 8.808 0.652 1.00 94.00 103 GLU A O 1
ATOM 859 N N . GLY A 1 104 ? -7.670 10.649 -0.618 1.00 92.75 104 GLY A N 1
ATOM 860 C CA . GLY A 1 104 ? -8.373 11.470 0.365 1.00 92.75 104 GLY A CA 1
ATOM 861 C C . GLY A 1 104 ? -9.748 10.911 0.739 1.00 92.75 104 GLY A C 1
ATOM 862 O O . GLY A 1 104 ? -10.121 10.912 1.913 1.00 92.75 104 GLY A O 1
ATOM 863 N N . VAL A 1 105 ? -10.498 10.367 -0.225 1.00 93.88 105 VAL A N 1
ATOM 864 C CA . VAL A 1 105 ? -11.782 9.691 0.039 1.00 93.88 105 VAL A CA 1
ATOM 865 C C . VAL A 1 105 ? -11.581 8.413 0.862 1.00 93.88 105 VAL A C 1
ATOM 867 O O . VAL A 1 105 ? -12.359 8.144 1.786 1.00 93.88 105 VAL A O 1
ATOM 870 N N . LEU A 1 106 ? -10.536 7.631 0.570 1.00 95.56 106 LEU A N 1
ATOM 871 C CA . LEU A 1 106 ? -10.191 6.440 1.347 1.00 95.56 106 LEU A CA 1
ATOM 872 C C . LEU A 1 106 ? -9.760 6.812 2.776 1.00 95.56 106 LEU A C 1
ATOM 874 O O . LEU A 1 106 ? -10.299 6.264 3.739 1.00 95.56 106 LEU A O 1
ATOM 878 N N . GLY A 1 107 ? -8.881 7.805 2.925 1.00 94.06 107 GLY A N 1
ATOM 879 C CA . GLY A 1 107 ? -8.461 8.351 4.218 1.00 94.06 107 GLY A CA 1
ATOM 880 C C . GLY A 1 107 ? -9.638 8.885 5.037 1.00 94.06 107 GLY A C 1
ATOM 881 O O . GLY A 1 107 ? -9.797 8.530 6.203 1.00 94.06 107 GLY A O 1
ATOM 882 N N . GLY A 1 108 ? -10.547 9.637 4.411 1.00 92.38 108 GLY A N 1
ATOM 883 C CA . GLY A 1 108 ? -11.783 10.110 5.039 1.00 92.38 108 GLY A CA 1
ATOM 884 C C . GLY A 1 108 ? -12.718 8.976 5.478 1.00 92.38 108 GLY A C 1
ATOM 885 O O . GLY A 1 108 ? -13.459 9.111 6.454 1.00 92.38 108 GLY A O 1
ATOM 886 N N . THR A 1 109 ? -12.670 7.830 4.797 1.00 94.31 109 THR A N 1
ATOM 887 C CA . THR A 1 109 ? -13.433 6.641 5.192 1.00 94.31 109 THR A CA 1
ATOM 888 C C . THR A 1 109 ? -12.852 5.996 6.449 1.00 94.31 109 THR A C 1
ATOM 890 O O . THR A 1 109 ? -13.609 5.700 7.376 1.00 94.31 109 THR A O 1
ATOM 893 N N . PHE A 1 110 ? -11.525 5.862 6.538 1.00 95.06 110 PHE A N 1
ATOM 894 C CA . PHE A 1 110 ? -10.860 5.432 7.772 1.00 95.06 110 PHE A CA 1
ATOM 895 C C . PHE A 1 110 ? -11.076 6.427 8.917 1.00 95.06 110 PHE A C 1
ATOM 897 O O . PHE A 1 110 ? -11.361 6.003 10.035 1.00 95.06 110 PHE A O 1
ATOM 904 N N . LEU A 1 111 ? -11.062 7.734 8.637 1.00 92.31 111 LEU A N 1
ATOM 905 C CA . LEU A 1 111 ? -11.386 8.779 9.612 1.00 92.31 111 LEU A CA 1
ATOM 906 C C . LEU A 1 111 ? -12.773 8.598 10.220 1.00 92.31 111 LEU A C 1
ATOM 908 O O . LEU A 1 111 ? -12.912 8.608 11.438 1.00 92.31 111 LEU A O 1
ATOM 912 N N . ARG A 1 112 ? -13.794 8.362 9.394 1.00 92.44 112 ARG A N 1
ATOM 913 C CA . ARG A 1 112 ? -15.155 8.108 9.887 1.00 92.44 112 ARG A CA 1
ATOM 914 C C . ARG A 1 112 ? -15.272 6.806 10.674 1.00 92.44 112 ARG A C 1
ATOM 916 O O . ARG A 1 112 ? -16.135 6.716 11.543 1.00 92.44 112 ARG A O 1
ATOM 923 N N . LEU A 1 113 ? -14.461 5.801 10.357 1.00 93.81 113 LEU A N 1
ATOM 924 C CA . LEU A 1 113 ? -14.460 4.520 11.062 1.00 93.81 113 LEU A CA 1
ATOM 925 C C . LEU A 1 113 ? -13.777 4.615 12.436 1.00 93.81 113 LEU A C 1
ATOM 927 O O . LEU A 1 113 ? -14.251 4.019 13.400 1.00 93.81 113 LEU A O 1
ATOM 931 N N . LEU A 1 114 ? -12.654 5.331 12.509 1.00 91.62 114 LEU A N 1
ATOM 932 C CA . LEU A 1 114 ? -11.721 5.264 13.633 1.00 91.62 114 LEU A CA 1
ATOM 933 C C . LEU A 1 114 ? -11.776 6.473 14.566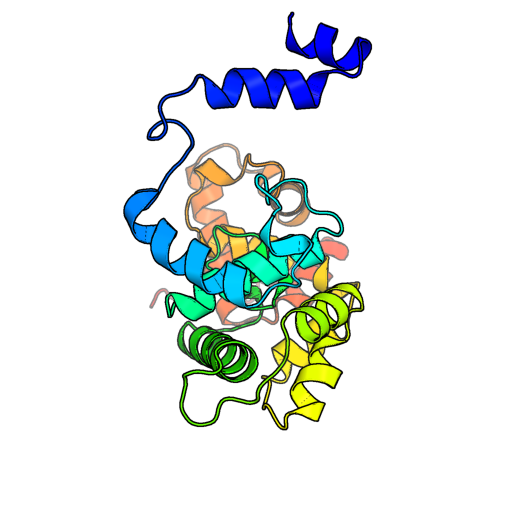 1.00 91.62 114 LEU A C 1
ATOM 935 O O . LEU A 1 114 ? -11.634 6.298 15.770 1.00 91.62 114 LEU A O 1
ATOM 939 N N . ASN A 1 115 ? -12.021 7.680 14.054 1.00 85.88 115 ASN A N 1
ATOM 940 C CA . ASN A 1 115 ? -12.089 8.879 14.884 1.00 85.88 115 ASN A CA 1
ATOM 941 C C . ASN A 1 115 ? -13.530 9.102 15.354 1.00 85.88 115 ASN A C 1
ATOM 943 O O . ASN A 1 115 ? -14.419 9.421 14.568 1.00 85.88 115 ASN A O 1
ATOM 947 N N . HIS A 1 116 ? -13.786 8.935 16.650 1.00 82.56 116 HIS A N 1
ATOM 948 C CA . HIS A 1 116 ? -15.153 9.015 17.185 1.00 82.56 116 HIS A CA 1
ATOM 949 C C . HIS A 1 116 ? -15.645 10.455 17.365 1.00 82.56 116 HIS A C 1
ATOM 951 O O . HIS A 1 116 ? -16.837 10.664 17.602 1.00 82.56 116 HIS A O 1
ATOM 957 N N . SER A 1 117 ? -14.751 11.434 17.223 1.00 81.31 117 SER A N 1
ATOM 958 C CA . SER A 1 117 ? -15.034 12.860 17.391 1.00 81.31 117 SER A CA 1
ATOM 959 C C . SER A 1 117 ? -15.570 13.519 16.117 1.00 81.31 117 SER A C 1
ATOM 961 O O . SER A 1 117 ? -16.114 14.622 16.182 1.00 81.31 117 SER A O 1
ATOM 963 N N . VAL A 1 118 ? -15.460 12.871 14.948 1.00 80.81 118 VAL A N 1
ATOM 964 C CA . VAL A 1 118 ? -15.941 13.456 13.686 1.00 80.81 118 VAL A CA 1
ATOM 965 C C . VAL A 1 118 ? -17.441 13.249 13.474 1.00 80.81 118 VAL A C 1
ATOM 967 O O . VAL A 1 118 ? -18.036 12.227 13.823 1.00 80.81 118 VAL A O 1
ATOM 970 N N . ARG A 1 119 ? -18.091 14.230 12.840 1.00 75.69 119 ARG A N 1
ATOM 971 C CA . ARG A 1 119 ? -19.514 14.139 12.495 1.00 75.69 119 ARG A CA 1
ATOM 972 C C . ARG A 1 119 ? -19.748 12.988 11.511 1.00 75.69 119 ARG A C 1
ATOM 974 O O . ARG A 1 119 ? -19.145 12.939 10.445 1.00 75.69 119 ARG A O 1
ATOM 981 N N . GLY A 1 120 ? -20.677 12.092 11.847 1.00 77.06 120 GLY A N 1
ATOM 982 C CA . GLY A 1 120 ? -20.959 10.906 11.031 1.00 77.06 120 GLY A CA 1
ATOM 983 C C . GLY A 1 120 ? -19.957 9.765 11.229 1.00 77.06 120 GLY A C 1
ATOM 984 O O . GLY A 1 120 ? -19.893 8.875 10.373 1.00 77.06 120 GLY A O 1
ATOM 985 N N . ALA A 1 121 ? -19.193 9.804 12.329 1.00 81.69 121 ALA A N 1
ATOM 986 C CA . ALA A 1 121 ? -18.375 8.694 12.783 1.00 81.69 121 ALA A CA 1
ATOM 987 C C . ALA A 1 121 ? -19.231 7.471 13.115 1.00 81.69 121 ALA A C 1
ATOM 989 O O . ALA A 1 121 ? -20.306 7.560 13.715 1.00 81.69 121 ALA A O 1
ATOM 990 N N . VAL A 1 122 ? -18.710 6.312 12.746 1.00 78.69 122 VAL A N 1
ATOM 991 C CA . VAL A 1 122 ? -19.270 5.010 13.067 1.00 78.69 122 VAL A CA 1
ATOM 992 C C . VAL A 1 122 ? -18.314 4.393 14.075 1.00 78.69 122 VAL A C 1
ATOM 994 O O . VAL A 1 122 ? -17.201 4.042 13.724 1.00 78.69 122 VAL A O 1
ATOM 997 N N . LYS A 1 123 ? -18.702 4.376 15.355 1.00 81.31 123 LYS A N 1
ATOM 998 C CA . LYS A 1 123 ? -17.822 4.070 16.499 1.00 81.31 123 LYS A CA 1
ATOM 999 C C . LYS A 1 123 ? -17.280 2.631 16.458 1.00 81.31 123 LYS A C 1
ATOM 1001 O O . LYS A 1 123 ? -17.766 1.754 17.172 1.00 81.31 123 LYS A O 1
ATOM 1006 N N . CYS A 1 124 ? -16.298 2.361 15.603 1.00 91.81 124 CYS A N 1
ATOM 1007 C CA . CYS A 1 124 ? -15.564 1.108 15.577 1.00 91.81 124 CYS A CA 1
ATOM 1008 C C . CYS A 1 124 ? -14.475 1.169 16.642 1.00 91.81 124 CYS A C 1
ATOM 1010 O O . CYS A 1 124 ? -13.690 2.113 16.696 1.00 91.81 124 CYS A O 1
ATOM 1012 N N . THR A 1 125 ? -14.426 0.162 17.505 1.00 92.69 125 THR A N 1
ATOM 1013 C CA . THR A 1 125 ? -13.320 -0.002 18.452 1.00 92.69 125 THR A CA 1
ATOM 1014 C C . THR A 1 125 ? -12.041 -0.339 17.695 1.00 92.69 125 THR A C 1
ATOM 1016 O O . THR A 1 125 ? -12.108 -1.070 16.698 1.00 92.69 125 THR A O 1
ATOM 1019 N N . PHE A 1 126 ? -10.893 0.080 18.223 1.00 93.62 126 PHE A N 1
ATOM 1020 C CA . PHE A 1 126 ? -9.595 -0.297 17.673 1.00 93.62 126 PHE A CA 1
ATOM 1021 C C . PHE A 1 126 ? -9.428 -1.821 17.572 1.00 93.62 126 PHE A C 1
ATOM 1023 O O . PHE A 1 126 ? -9.024 -2.316 16.523 1.00 93.62 126 PHE A O 1
ATOM 1030 N N . ASP A 1 127 ? -9.845 -2.577 18.596 1.00 94.00 127 ASP A N 1
ATOM 1031 C CA . ASP A 1 127 ? -9.767 -4.045 18.599 1.00 94.00 127 ASP A CA 1
ATOM 1032 C C . ASP A 1 127 ? -10.459 -4.706 17.414 1.00 94.00 127 ASP A C 1
ATOM 1034 O O . ASP A 1 127 ? -9.895 -5.553 16.720 1.00 94.00 127 ASP A O 1
ATOM 1038 N N . LYS A 1 128 ? -11.696 -4.289 17.154 1.00 95.69 128 LYS A N 1
ATOM 1039 C CA . LYS A 1 128 ? -12.459 -4.769 16.003 1.00 95.69 128 LYS A CA 1
ATOM 1040 C C . LYS A 1 128 ? -11.763 -4.416 14.687 1.00 95.69 128 LYS A C 1
ATOM 1042 O O . LYS A 1 128 ? -11.765 -5.235 13.771 1.00 95.69 128 LYS A O 1
ATOM 1047 N N . PHE A 1 129 ? -11.175 -3.224 14.596 1.00 96.56 129 PHE A N 1
ATOM 1048 C CA . PHE A 1 129 ? -10.487 -2.770 13.395 1.00 96.56 129 PHE A CA 1
ATOM 1049 C C . PHE A 1 129 ? -9.224 -3.586 13.105 1.00 96.56 129 PHE A C 1
ATOM 1051 O O . PHE A 1 129 ? -9.137 -4.196 12.039 1.00 96.56 129 PHE A O 1
ATOM 1058 N N . TRP A 1 130 ? -8.278 -3.656 14.047 1.00 95.62 130 TRP A N 1
ATOM 1059 C CA . TRP A 1 130 ? -7.000 -4.323 13.788 1.00 95.62 130 TRP A CA 1
ATOM 1060 C C . TRP A 1 130 ? -7.172 -5.831 13.575 1.00 95.62 130 TRP A C 1
ATOM 1062 O O . TRP A 1 130 ? -6.490 -6.420 12.739 1.00 95.62 130 TRP A O 1
ATOM 1072 N N . ARG A 1 131 ? -8.138 -6.467 14.256 1.00 96.38 131 ARG A N 1
ATOM 1073 C CA . ARG A 1 131 ? -8.458 -7.890 14.042 1.00 96.38 131 ARG A CA 1
ATOM 1074 C C . ARG A 1 131 ? -9.052 -8.138 12.664 1.00 96.38 131 ARG A C 1
ATOM 1076 O O . ARG A 1 131 ? -8.692 -9.120 12.019 1.00 96.38 131 ARG A O 1
ATOM 1083 N N . ALA A 1 132 ? -9.932 -7.252 12.196 1.00 96.31 132 ALA A N 1
ATOM 1084 C CA . ALA A 1 132 ? -10.459 -7.336 10.839 1.00 96.31 132 ALA A CA 1
ATOM 1085 C C . ALA A 1 132 ? -9.355 -7.114 9.799 1.00 96.31 132 ALA A C 1
ATOM 1087 O O . ALA A 1 132 ? -9.337 -7.814 8.790 1.00 96.31 132 ALA A O 1
ATOM 1088 N N . HIS A 1 133 ? -8.421 -6.193 10.049 1.00 95.12 133 HIS A N 1
ATOM 1089 C CA . HIS A 1 133 ? -7.249 -6.005 9.197 1.00 95.12 133 HIS A CA 1
ATOM 1090 C C . HIS A 1 133 ? -6.411 -7.287 9.111 1.00 95.12 133 HIS A C 1
ATOM 1092 O O . HIS A 1 133 ? -6.225 -7.825 8.019 1.00 95.12 133 HIS A O 1
ATOM 1098 N N . HIS A 1 134 ? -6.015 -7.832 10.262 1.00 94.12 134 HIS A N 1
ATOM 1099 C CA . HIS A 1 134 ? -5.237 -9.066 10.366 1.00 94.12 134 HIS A CA 1
ATOM 1100 C C . HIS A 1 134 ? -5.917 -10.260 9.673 1.00 94.12 134 HIS A C 1
ATOM 1102 O O . HIS A 1 134 ? -5.267 -11.052 8.998 1.00 94.12 134 HIS A O 1
ATOM 1108 N N . ALA A 1 135 ? -7.242 -10.377 9.794 1.00 94.06 135 ALA A N 1
ATOM 1109 C CA . ALA A 1 135 ? -8.018 -11.454 9.181 1.00 94.06 135 ALA A CA 1
ATOM 1110 C C . ALA A 1 135 ? -8.355 -11.231 7.690 1.00 94.06 135 ALA A C 1
ATOM 1112 O O . ALA A 1 135 ? -9.026 -12.072 7.093 1.00 94.06 135 ALA A O 1
ATOM 1113 N N . GLY A 1 136 ? -7.962 -10.103 7.083 1.00 93.06 136 GLY A N 1
ATOM 1114 C CA . GLY A 1 136 ? -8.348 -9.760 5.706 1.00 93.06 136 GLY A CA 1
ATOM 1115 C C . GLY A 1 136 ? -9.843 -9.447 5.537 1.00 93.06 136 GLY A C 1
ATOM 1116 O O . GLY A 1 136 ? -10.400 -9.595 4.455 1.00 93.06 136 GLY A O 1
ATOM 1117 N N . GLN A 1 137 ? -10.515 -9.015 6.604 1.00 95.75 137 GLN A N 1
ATOM 1118 C CA . GLN A 1 137 ? -11.962 -8.777 6.678 1.00 95.75 137 GLN A CA 1
ATOM 1119 C C . GLN A 1 137 ? -12.339 -7.286 6.648 1.00 95.75 137 GLN A C 1
ATOM 1121 O O . GLN A 1 137 ? -13.450 -6.918 7.040 1.00 95.75 137 GLN A O 1
ATOM 1126 N N . LEU A 1 138 ? -11.447 -6.411 6.167 1.00 95.69 138 LEU A N 1
ATOM 1127 C CA . LEU A 1 138 ? -11.712 -4.969 6.075 1.00 95.69 138 LEU A CA 1
ATOM 1128 C C . LEU A 1 138 ? -12.973 -4.656 5.260 1.00 95.69 138 LEU A C 1
ATOM 1130 O O . LEU A 1 138 ? -13.740 -3.783 5.651 1.00 95.69 138 LEU A O 1
ATOM 1134 N N . ILE A 1 139 ? -13.244 -5.395 4.180 1.00 95.88 139 ILE A N 1
ATOM 1135 C CA . ILE A 1 139 ? -14.456 -5.202 3.365 1.00 95.88 139 ILE A CA 1
ATOM 1136 C C . ILE A 1 139 ? -15.713 -5.425 4.210 1.00 95.88 139 ILE A C 1
ATOM 1138 O O . ILE A 1 139 ? -16.556 -4.535 4.303 1.00 95.88 139 ILE A O 1
ATOM 1142 N N . SER A 1 140 ? -15.802 -6.578 4.880 1.00 96.31 140 SER A N 1
ATOM 1143 C CA . SER A 1 140 ? -16.932 -6.926 5.747 1.00 96.31 140 SER A CA 1
ATOM 1144 C C . SER A 1 140 ? -17.104 -5.925 6.889 1.00 96.31 140 SER A C 1
ATOM 1146 O O . SER A 1 140 ? -18.229 -5.569 7.240 1.00 96.31 140 SER A O 1
ATOM 1148 N N . LEU A 1 141 ? -15.995 -5.436 7.456 1.00 96.75 141 LEU A N 1
ATOM 1149 C CA . LEU A 1 141 ? -16.021 -4.401 8.484 1.00 96.75 141 LEU A CA 1
ATOM 1150 C C . LEU A 1 141 ? -16.634 -3.101 7.949 1.00 96.75 141 LEU A C 1
ATOM 1152 O O . LEU A 1 141 ? -17.556 -2.572 8.570 1.00 96.75 141 LEU A O 1
ATOM 1156 N N . MET A 1 142 ? -16.159 -2.611 6.802 1.00 95.25 142 MET A N 1
ATOM 1157 C CA . MET A 1 142 ? -16.645 -1.374 6.183 1.00 95.25 142 MET A CA 1
ATOM 1158 C C . MET A 1 142 ? -18.129 -1.476 5.819 1.00 95.25 142 MET A C 1
ATOM 1160 O O . MET A 1 142 ? -18.912 -0.579 6.144 1.00 95.25 142 MET A O 1
ATOM 1164 N N . ASP A 1 143 ? -18.533 -2.602 5.229 1.00 94.81 143 ASP A N 1
ATOM 1165 C CA . ASP A 1 143 ? -19.921 -2.866 4.855 1.00 94.81 143 ASP A CA 1
ATOM 1166 C C . ASP A 1 143 ? -20.833 -2.924 6.096 1.00 94.81 143 ASP A C 1
ATOM 1168 O O . ASP A 1 143 ? -21.924 -2.354 6.074 1.00 94.81 143 ASP A O 1
ATOM 1172 N N . SER A 1 144 ? -20.366 -3.482 7.226 1.00 95.31 144 SER A N 1
ATOM 1173 C CA . SER A 1 144 ? -21.135 -3.507 8.488 1.00 95.31 144 SER A CA 1
ATOM 1174 C C . SER A 1 144 ? -21.461 -2.117 9.051 1.00 95.31 144 SER A C 1
ATOM 1176 O O . SER A 1 144 ? -22.415 -1.962 9.812 1.00 95.31 144 SER A O 1
ATOM 1178 N N . TYR A 1 145 ? -20.694 -1.099 8.655 1.00 93.69 145 TYR A N 1
ATOM 1179 C CA . TYR A 1 145 ? -20.912 0.297 9.029 1.00 93.69 145 TYR A CA 1
ATOM 1180 C C . TYR A 1 145 ? -21.466 1.156 7.880 1.00 93.69 145 TYR A C 1
ATOM 1182 O O . TYR A 1 145 ? -21.535 2.380 8.004 1.00 93.69 145 TYR A O 1
ATOM 1190 N N . ASN A 1 146 ? -21.894 0.537 6.773 1.00 92.50 146 ASN A N 1
ATOM 1191 C CA . ASN A 1 146 ? -22.385 1.211 5.566 1.00 92.50 146 ASN A CA 1
ATOM 1192 C C . ASN A 1 146 ? -21.380 2.224 4.980 1.00 92.50 146 ASN A C 1
ATOM 1194 O O . ASN A 1 146 ? -21.765 3.251 4.408 1.00 92.50 146 ASN A O 1
ATOM 1198 N N . LEU A 1 147 ? -20.082 1.953 5.131 1.00 92.69 147 LEU A N 1
ATOM 1199 C CA . LEU A 1 147 ? -19.021 2.771 4.559 1.00 92.69 147 LEU A CA 1
ATOM 1200 C C . LEU A 1 147 ? -18.758 2.337 3.117 1.00 92.69 147 LEU A C 1
ATOM 1202 O O . LEU A 1 147 ? -18.451 1.181 2.832 1.00 92.69 147 LEU A O 1
ATOM 1206 N N . LYS A 1 148 ? -18.887 3.283 2.185 1.00 92.00 148 LYS A N 1
ATOM 1207 C CA . LYS A 1 148 ? -18.635 3.032 0.765 1.00 92.00 148 LYS A CA 1
ATOM 1208 C C . LYS A 1 148 ? -17.133 3.011 0.508 1.00 92.00 148 LYS A C 1
ATOM 1210 O O . LYS A 1 148 ? -16.456 3.999 0.762 1.00 92.00 148 LYS A O 1
ATOM 1215 N N . ILE A 1 149 ? -16.650 1.909 -0.052 1.00 93.88 149 ILE A N 1
ATOM 1216 C CA . ILE A 1 149 ? -15.255 1.732 -0.465 1.00 93.88 149 ILE A CA 1
ATOM 1217 C C . ILE A 1 149 ? -15.189 1.669 -1.989 1.00 93.88 149 ILE A C 1
ATOM 1219 O O . ILE A 1 149 ? -1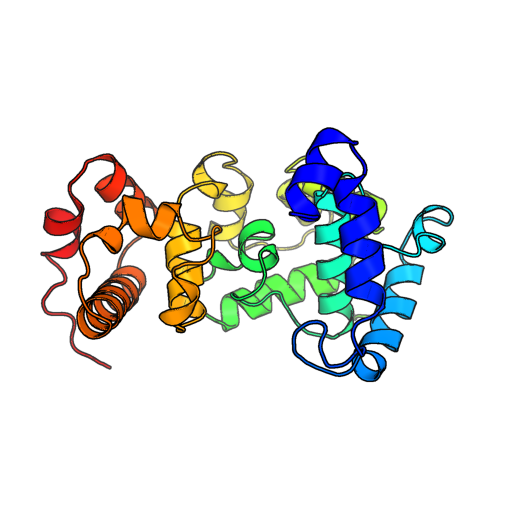6.059 1.066 -2.624 1.00 93.88 149 ILE A O 1
ATOM 1223 N N . ASN A 1 150 ? -14.153 2.282 -2.566 1.00 92.00 150 ASN A N 1
ATOM 1224 C CA . ASN A 1 150 ? -13.883 2.233 -4.000 1.00 92.00 150 ASN A CA 1
ATOM 1225 C C . ASN A 1 150 ? -13.806 0.761 -4.479 1.00 92.00 150 ASN A C 1
ATOM 1227 O O . ASN A 1 150 ? -13.106 -0.039 -3.852 1.00 92.00 150 ASN A O 1
ATOM 1231 N N . PRO A 1 151 ? -14.481 0.380 -5.583 1.00 93.56 151 PRO A N 1
ATOM 1232 C CA . PRO A 1 151 ? -14.437 -0.983 -6.112 1.00 93.56 151 PRO A CA 1
ATOM 1233 C C . PRO A 1 151 ? -13.024 -1.537 -6.348 1.00 93.56 151 PRO A C 1
ATOM 1235 O O . PRO A 1 151 ? -12.805 -2.727 -6.132 1.00 93.56 151 PRO A O 1
ATOM 1238 N N . ARG A 1 152 ? -12.054 -0.695 -6.736 1.00 92.44 152 ARG A N 1
ATOM 1239 C CA . ARG A 1 152 ? -10.649 -1.104 -6.923 1.00 92.44 152 ARG A CA 1
ATOM 1240 C C . ARG A 1 152 ? -10.005 -1.516 -5.603 1.00 92.44 152 ARG A C 1
ATOM 1242 O O . ARG A 1 152 ? -9.374 -2.565 -5.535 1.00 92.44 152 ARG A O 1
ATOM 1249 N N . VAL A 1 153 ? -10.240 -0.740 -4.544 1.00 94.44 153 VAL A N 1
ATOM 1250 C CA . VAL A 1 153 ? -9.765 -1.050 -3.185 1.00 94.44 153 VAL A CA 1
ATOM 1251 C C . VAL A 1 153 ? -10.437 -2.323 -2.669 1.00 94.44 153 VAL A C 1
ATOM 1253 O O . VAL A 1 153 ? -9.761 -3.197 -2.134 1.00 94.44 153 VAL A O 1
ATOM 1256 N N . LYS A 1 154 ? -11.750 -2.492 -2.900 1.00 94.56 154 LYS A N 1
ATOM 1257 C CA . LYS A 1 154 ? -12.446 -3.745 -2.561 1.00 94.56 154 LYS A CA 1
ATOM 1258 C C . LYS A 1 154 ? -11.830 -4.945 -3.283 1.00 94.56 154 LYS A C 1
ATOM 1260 O O . LYS A 1 154 ? -11.552 -5.947 -2.640 1.00 94.56 154 LYS A O 1
ATOM 1265 N N . ARG A 1 155 ? -11.578 -4.850 -4.594 1.00 93.06 155 ARG A N 1
ATOM 1266 C CA . ARG A 1 155 ? -10.927 -5.925 -5.363 1.00 93.06 155 ARG A CA 1
ATOM 1267 C C . ARG A 1 155 ? -9.553 -6.278 -4.788 1.00 93.06 155 ARG A C 1
ATOM 1269 O O . ARG A 1 155 ? -9.267 -7.460 -4.608 1.00 93.06 155 ARG A O 1
ATOM 1276 N N . PHE A 1 156 ? -8.752 -5.261 -4.480 1.00 94.44 156 PHE A N 1
ATOM 1277 C CA . PHE A 1 156 ? -7.426 -5.420 -3.893 1.00 94.44 156 PHE A CA 1
ATOM 1278 C C . PHE A 1 156 ? -7.482 -6.146 -2.543 1.00 94.44 156 PHE A C 1
ATOM 1280 O O . PHE A 1 156 ? -6.773 -7.127 -2.338 1.00 94.44 156 PHE A O 1
ATOM 1287 N N . TRP A 1 157 ? -8.375 -5.740 -1.636 1.00 94.00 157 TRP A N 1
ATOM 1288 C CA . TRP A 1 157 ? -8.539 -6.415 -0.343 1.00 94.00 157 TRP A CA 1
ATOM 1289 C C . TRP A 1 157 ? -9.100 -7.837 -0.459 1.00 94.00 157 TRP A C 1
ATOM 1291 O O . TRP A 1 157 ? -8.727 -8.692 0.340 1.00 94.00 157 TRP A O 1
ATOM 1301 N N . SER A 1 158 ? -9.946 -8.116 -1.456 1.00 92.50 158 SER A N 1
ATOM 1302 C CA . SER A 1 158 ? -10.494 -9.458 -1.704 1.00 92.50 158 SER A CA 1
ATOM 1303 C C . SER A 1 158 ? -9.473 -10.458 -2.246 1.00 92.50 158 SER A C 1
ATOM 1305 O O . SER A 1 158 ? -9.763 -11.653 -2.268 1.00 92.50 158 SER A O 1
ATOM 1307 N N . SER A 1 159 ? -8.306 -9.995 -2.702 1.00 90.19 159 SER A N 1
ATOM 1308 C CA . SER A 1 159 ? -7.356 -10.812 -3.462 1.00 90.19 159 SER A CA 1
ATOM 1309 C C . SER A 1 159 ? -5.991 -10.856 -2.766 1.00 90.19 159 SER A C 1
ATOM 1311 O O . SER A 1 159 ? -5.086 -10.116 -3.148 1.00 90.19 159 SER A O 1
ATOM 1313 N N . PRO A 1 160 ? -5.797 -11.723 -1.747 1.00 86.00 160 PRO A N 1
ATOM 1314 C CA . PRO A 1 160 ? -4.547 -11.800 -0.990 1.00 86.00 160 PRO A CA 1
ATOM 1315 C C . PRO A 1 160 ? -3.290 -11.978 -1.844 1.00 86.00 160 PRO A C 1
ATOM 1317 O O . PRO A 1 160 ? -2.251 -11.435 -1.483 1.00 86.00 160 PRO A O 1
ATOM 1320 N N . GLU A 1 161 ? -3.389 -12.696 -2.965 1.00 85.50 161 GLU A N 1
ATOM 1321 C CA . GLU A 1 161 ? -2.271 -12.867 -3.896 1.00 85.50 161 GLU A CA 1
ATOM 1322 C C . GLU A 1 161 ? -1.994 -11.602 -4.713 1.00 85.50 161 GLU A C 1
ATOM 1324 O O . GLU A 1 161 ? -0.839 -11.195 -4.799 1.00 85.50 161 GLU A O 1
ATOM 1329 N N . GLU A 1 162 ? -3.030 -10.912 -5.217 1.00 85.50 162 GLU A N 1
ATOM 1330 C CA . GLU A 1 162 ? -2.842 -9.645 -5.943 1.00 85.50 162 GLU A CA 1
ATOM 1331 C C . GLU A 1 162 ? -2.157 -8.596 -5.055 1.00 85.50 162 GLU A C 1
ATOM 1333 O O . GLU A 1 162 ? -1.370 -7.801 -5.557 1.00 85.50 162 GLU A O 1
ATOM 1338 N N . ARG A 1 163 ? -2.382 -8.608 -3.731 1.00 85.31 163 ARG A N 1
ATOM 1339 C CA . ARG A 1 163 ? -1.717 -7.676 -2.797 1.00 85.31 163 ARG A CA 1
ATOM 1340 C C . ARG A 1 163 ? -0.199 -7.835 -2.735 1.00 85.31 163 ARG A C 1
ATOM 1342 O O . ARG A 1 163 ? 0.484 -6.886 -2.368 1.00 85.31 163 ARG A O 1
ATOM 1349 N N . LYS A 1 164 ? 0.326 -9.008 -3.096 1.00 86.81 164 LYS A N 1
ATOM 1350 C CA . LYS A 1 164 ? 1.767 -9.304 -3.098 1.00 86.81 164 LYS A CA 1
ATOM 1351 C C . LYS A 1 164 ? 2.436 -8.966 -4.431 1.00 86.81 164 LYS A C 1
ATOM 1353 O O . LYS A 1 164 ? 3.645 -9.139 -4.560 1.00 86.81 164 LYS A O 1
ATOM 1358 N N . PHE A 1 165 ? 1.674 -8.526 -5.433 1.00 94.31 165 PHE A N 1
ATOM 1359 C CA . PHE A 1 165 ? 2.222 -8.251 -6.755 1.00 94.31 165 PHE A CA 1
ATOM 1360 C C . PHE A 1 165 ? 3.231 -7.106 -6.705 1.00 94.31 165 PHE A C 1
ATOM 1362 O O . PHE A 1 165 ? 2.973 -6.036 -6.147 1.00 94.31 165 PHE A O 1
ATOM 1369 N N . SER A 1 166 ? 4.374 -7.317 -7.355 1.00 95.31 166 SER A N 1
ATOM 1370 C CA . SER A 1 166 ? 5.482 -6.360 -7.398 1.00 95.31 166 SER A CA 1
ATOM 1371 C C . SER A 1 166 ? 5.104 -5.019 -8.029 1.00 95.31 166 SER A C 1
ATOM 1373 O O . SER A 1 166 ? 5.748 -4.009 -7.756 1.00 95.31 166 SER A O 1
ATOM 1375 N N . VAL A 1 167 ? 4.023 -4.969 -8.818 1.00 96.38 167 VAL A N 1
ATOM 1376 C CA . VAL A 1 167 ? 3.559 -3.730 -9.458 1.00 96.38 167 VAL A CA 1
ATOM 1377 C C . VAL A 1 167 ? 3.110 -2.677 -8.445 1.00 96.38 167 VAL A C 1
ATOM 1379 O O . VAL A 1 167 ? 3.226 -1.482 -8.708 1.00 96.38 167 VAL A O 1
ATOM 1382 N N . TRP A 1 168 ? 2.643 -3.082 -7.261 1.00 95.69 168 TRP A N 1
ATOM 1383 C CA . TRP A 1 168 ? 2.291 -2.130 -6.206 1.00 95.69 168 TRP A CA 1
ATOM 1384 C C . TRP A 1 168 ? 3.529 -1.468 -5.609 1.00 95.69 168 TRP A C 1
ATOM 1386 O O . TRP A 1 168 ? 3.514 -0.267 -5.348 1.00 95.69 168 TRP A O 1
ATOM 1396 N N . TYR A 1 169 ? 4.623 -2.219 -5.491 1.00 95.19 169 TYR A N 1
ATOM 1397 C CA . TYR A 1 169 ? 5.921 -1.690 -5.081 1.00 95.19 169 TYR A CA 1
ATOM 1398 C C . TYR A 1 169 ? 6.565 -0.848 -6.185 1.00 95.19 169 TYR A C 1
ATOM 1400 O O . TYR A 1 169 ? 7.189 0.162 -5.873 1.00 95.19 169 TYR A O 1
ATOM 1408 N N . LEU A 1 170 ? 6.339 -1.181 -7.464 1.00 96.88 170 LEU A N 1
ATOM 1409 C CA . LEU A 1 170 ? 6.698 -0.304 -8.581 1.00 96.88 170 LEU A CA 1
ATOM 1410 C C . LEU A 1 170 ? 5.949 1.028 -8.461 1.00 96.88 170 LEU A C 1
ATOM 1412 O O . LEU A 1 170 ? 6.587 2.074 -8.419 1.00 96.88 170 LEU A O 1
ATOM 1416 N N . LYS A 1 171 ? 4.613 1.011 -8.329 1.00 95.94 171 LYS A N 1
ATOM 1417 C CA . LYS A 1 171 ? 3.821 2.237 -8.116 1.00 95.94 171 LYS A CA 1
ATOM 1418 C C . LYS A 1 171 ? 4.346 3.045 -6.933 1.00 95.94 171 LYS A C 1
ATOM 1420 O O . LYS A 1 171 ? 4.464 4.261 -7.032 1.00 95.94 171 LYS A O 1
ATOM 1425 N N . GLN A 1 172 ? 4.672 2.372 -5.835 1.00 95.06 172 GLN A N 1
ATOM 1426 C CA . GLN A 1 172 ? 5.190 3.011 -4.635 1.00 95.06 172 GLN A CA 1
ATOM 1427 C C . GLN A 1 172 ? 6.547 3.680 -4.870 1.00 95.06 172 GLN A C 1
ATOM 1429 O O . GLN A 1 172 ? 6.701 4.853 -4.544 1.00 95.06 172 GLN A O 1
ATOM 1434 N N . PHE A 1 173 ? 7.498 2.981 -5.490 1.00 95.81 173 PHE A N 1
ATOM 1435 C CA . PHE A 1 173 ? 8.802 3.536 -5.852 1.00 95.81 173 PHE A CA 1
ATOM 1436 C C . PHE A 1 173 ? 8.669 4.770 -6.758 1.00 95.81 173 PHE A C 1
ATOM 1438 O O . PHE A 1 173 ? 9.288 5.807 -6.514 1.00 95.81 173 PHE A O 1
ATOM 1445 N N . LEU A 1 174 ? 7.797 4.697 -7.766 1.00 95.69 174 LEU A N 1
ATOM 1446 C CA . LEU A 1 174 ? 7.561 5.806 -8.690 1.00 95.69 174 LEU A CA 1
ATOM 1447 C C . LEU A 1 174 ? 6.907 7.016 -8.013 1.00 95.69 174 LEU A C 1
ATOM 1449 O O . LEU A 1 174 ? 7.235 8.147 -8.367 1.00 95.69 174 LEU A O 1
ATOM 1453 N N . ALA A 1 175 ? 6.007 6.783 -7.054 1.00 93.44 175 ALA A N 1
ATOM 1454 C CA . ALA A 1 175 ? 5.326 7.834 -6.302 1.00 93.44 175 ALA A CA 1
ATOM 1455 C C . ALA A 1 175 ? 6.242 8.513 -5.267 1.00 93.44 175 ALA A C 1
ATOM 1457 O O . ALA A 1 175 ? 6.111 9.710 -5.036 1.00 93.44 175 ALA A O 1
ATOM 1458 N N . ILE A 1 176 ? 7.200 7.779 -4.689 1.00 92.88 176 ILE A N 1
ATOM 1459 C CA . ILE A 1 176 ? 8.280 8.353 -3.869 1.00 92.88 176 ILE A CA 1
ATOM 1460 C C . ILE A 1 176 ? 9.160 9.287 -4.710 1.00 92.88 176 ILE A C 1
ATOM 1462 O O . ILE A 1 176 ? 9.592 10.324 -4.222 1.00 92.88 176 ILE A O 1
ATOM 1466 N N . ASN A 1 177 ? 9.402 8.932 -5.977 1.00 92.81 177 ASN A N 1
ATOM 1467 C CA . ASN A 1 177 ? 10.158 9.747 -6.928 1.00 92.81 177 ASN A CA 1
ATOM 1468 C C . ASN A 1 177 ? 11.603 10.071 -6.483 1.00 92.81 177 ASN A C 1
ATOM 1470 O O . ASN A 1 177 ? 12.144 11.129 -6.798 1.00 92.81 177 ASN A O 1
ATOM 1474 N N . GLU A 1 178 ? 12.248 9.140 -5.779 1.00 92.88 178 GLU A N 1
ATOM 1475 C CA . GLU A 1 178 ? 13.646 9.254 -5.353 1.00 92.88 178 GLU A CA 1
ATOM 1476 C C . GLU A 1 178 ? 14.448 8.049 -5.871 1.00 92.88 178 GLU A C 1
ATOM 1478 O O . GLU A 1 178 ? 14.411 6.981 -5.254 1.00 92.88 178 GLU A O 1
ATOM 1483 N N . PRO A 1 179 ? 15.200 8.190 -6.982 1.00 92.31 179 PRO A N 1
ATOM 1484 C CA . PRO A 1 179 ? 15.954 7.083 -7.579 1.00 92.31 179 PRO A CA 1
ATOM 1485 C C . PRO A 1 179 ? 16.926 6.396 -6.609 1.00 92.31 179 PRO A C 1
ATOM 1487 O O . PRO A 1 179 ? 17.114 5.186 -6.676 1.00 92.31 179 PRO A O 1
ATOM 1490 N N . ALA A 1 180 ? 17.499 7.154 -5.665 1.00 90.38 180 ALA A N 1
ATOM 1491 C CA . ALA A 1 180 ? 18.439 6.648 -4.663 1.00 90.38 180 ALA A CA 1
ATOM 1492 C C . ALA A 1 180 ? 17.833 5.592 -3.719 1.00 90.38 180 ALA A C 1
ATOM 1494 O O . ALA A 1 180 ? 18.573 4.817 -3.122 1.00 90.38 180 ALA A O 1
ATOM 1495 N N . LYS A 1 181 ? 16.499 5.534 -3.594 1.00 89.88 181 LYS A N 1
ATOM 1496 C CA . LYS A 1 181 ? 15.816 4.541 -2.753 1.00 89.88 181 LYS A CA 1
ATOM 1497 C C . LYS A 1 181 ? 15.675 3.175 -3.419 1.00 89.88 181 LYS A C 1
ATOM 1499 O O . LYS A 1 181 ? 15.292 2.226 -2.748 1.00 89.88 181 LYS A O 1
ATOM 1504 N N . LEU A 1 182 ? 15.999 3.040 -4.709 1.00 90.94 182 LEU A N 1
ATOM 1505 C CA . LEU A 1 182 ? 15.867 1.778 -5.448 1.00 90.94 182 LEU A CA 1
ATOM 1506 C C . LEU A 1 182 ? 16.660 0.618 -4.813 1.00 90.94 182 LEU A C 1
ATOM 1508 O O . LEU A 1 182 ? 16.242 -0.534 -4.913 1.00 90.94 182 LEU A O 1
ATOM 1512 N N . ASP A 1 183 ? 17.777 0.914 -4.143 1.00 88.06 183 ASP A N 1
ATOM 1513 C CA . ASP A 1 183 ? 18.614 -0.086 -3.468 1.00 88.06 183 ASP A CA 1
ATOM 1514 C C . ASP A 1 183 ? 18.047 -0.581 -2.126 1.00 88.06 183 ASP A C 1
ATOM 1516 O O . ASP A 1 183 ? 18.572 -1.533 -1.544 1.00 88.06 183 ASP A O 1
ATOM 1520 N N . GLU A 1 184 ? 16.963 0.015 -1.622 1.00 88.50 184 GLU A N 1
ATOM 1521 C CA . GLU A 1 184 ? 16.295 -0.477 -0.420 1.00 88.50 184 GLU A CA 1
ATOM 1522 C C . GLU A 1 184 ? 15.690 -1.872 -0.654 1.00 88.50 184 GLU A C 1
ATOM 1524 O O . GLU A 1 184 ? 15.032 -2.132 -1.663 1.00 88.50 184 GLU A O 1
ATOM 1529 N N . LEU A 1 185 ? 15.834 -2.770 0.331 1.00 82.06 185 LEU A N 1
ATOM 1530 C CA . LEU A 1 185 ? 15.386 -4.171 0.239 1.00 82.06 185 LEU A CA 1
ATOM 1531 C C . LEU A 1 185 ? 13.915 -4.326 -0.181 1.00 82.06 185 LEU A C 1
ATOM 1533 O O . LEU A 1 185 ? 13.565 -5.256 -0.904 1.00 82.06 185 LEU A O 1
ATOM 1537 N N . ARG A 1 186 ? 13.050 -3.397 0.235 1.00 84.50 186 ARG A N 1
ATOM 1538 C CA . ARG A 1 186 ? 11.620 -3.379 -0.117 1.00 84.50 186 ARG A CA 1
ATOM 1539 C C . ARG A 1 186 ? 11.351 -3.271 -1.625 1.00 84.50 186 ARG A C 1
ATOM 1541 O O . ARG A 1 186 ? 10.271 -3.652 -2.064 1.00 84.50 186 ARG A O 1
ATOM 1548 N N . PHE A 1 187 ? 12.303 -2.763 -2.411 1.00 91.75 187 PHE A N 1
ATOM 1549 C CA . PHE A 1 187 ? 12.190 -2.610 -3.864 1.00 91.75 187 PHE A CA 1
ATOM 1550 C C . PHE A 1 187 ? 12.981 -3.670 -4.636 1.00 91.75 187 PHE A C 1
ATOM 1552 O O . PHE A 1 187 ? 13.140 -3.564 -5.851 1.00 91.75 187 PHE A O 1
ATOM 1559 N N . GLN A 1 188 ? 13.420 -4.743 -3.971 1.00 92.56 188 GLN A N 1
ATOM 1560 C CA . GLN A 1 188 ? 14.112 -5.850 -4.632 1.00 92.56 188 GLN A CA 1
ATOM 1561 C C . GLN A 1 188 ? 13.276 -6.469 -5.762 1.00 92.56 188 GLN A C 1
ATOM 1563 O O . GLN A 1 188 ? 13.804 -6.744 -6.837 1.00 92.56 188 GLN A O 1
ATOM 1568 N N . SER A 1 189 ? 11.967 -6.639 -5.554 1.00 93.31 189 SER A N 1
ATOM 1569 C CA . SER A 1 189 ? 11.071 -7.117 -6.612 1.00 93.31 189 SER A CA 1
ATOM 1570 C C . SER A 1 189 ? 10.974 -6.119 -7.762 1.00 93.31 189 SER A C 1
ATOM 1572 O O . SER A 1 189 ? 10.968 -6.527 -8.913 1.00 93.31 189 SER A O 1
ATOM 1574 N N . VAL A 1 190 ? 10.985 -4.811 -7.481 1.00 95.50 190 VAL A N 1
ATOM 1575 C CA . VAL A 1 190 ? 10.947 -3.772 -8.520 1.00 95.50 190 VAL A CA 1
ATOM 1576 C C . VAL A 1 190 ? 12.162 -3.878 -9.441 1.00 95.50 190 VAL A C 1
ATOM 1578 O O . VAL A 1 190 ? 12.029 -3.794 -10.663 1.00 95.50 190 VAL A O 1
ATOM 1581 N N . ARG A 1 191 ? 13.336 -4.109 -8.847 1.00 95.00 191 ARG A N 1
ATOM 1582 C CA . ARG A 1 191 ? 14.602 -4.243 -9.565 1.00 95.00 191 ARG A CA 1
ATOM 1583 C C . ARG A 1 191 ? 14.630 -5.412 -10.537 1.00 95.00 191 ARG A C 1
ATOM 1585 O O . ARG A 1 191 ? 14.986 -5.226 -11.702 1.00 95.00 191 ARG A O 1
ATOM 1592 N N . LEU A 1 192 ? 14.223 -6.577 -10.043 1.00 93.38 192 LEU A N 1
ATOM 1593 C CA . LEU A 1 192 ? 14.228 -7.832 -10.788 1.00 93.38 192 LEU A CA 1
ATOM 1594 C C . LEU A 1 192 ? 13.141 -7.855 -11.863 1.00 93.38 192 LEU A C 1
ATOM 1596 O O . LEU A 1 192 ? 13.405 -8.207 -13.009 1.00 93.38 192 LEU A O 1
ATOM 1600 N N . ASP A 1 193 ? 11.930 -7.444 -11.496 1.00 96.12 193 ASP A N 1
ATOM 1601 C CA . ASP A 1 193 ? 10.745 -7.646 -12.322 1.00 96.12 193 ASP A CA 1
ATOM 1602 C C . ASP A 1 193 ? 10.651 -6.614 -13.448 1.00 96.12 193 ASP A C 1
ATOM 1604 O O . ASP A 1 193 ? 10.266 -6.948 -14.562 1.00 96.12 193 ASP A O 1
ATOM 1608 N N . TYR A 1 194 ? 11.039 -5.360 -13.196 1.00 96.75 194 TYR A N 1
ATOM 1609 C CA . TYR A 1 194 ? 10.796 -4.255 -14.133 1.00 96.75 194 TYR A CA 1
ATOM 1610 C C . TYR A 1 194 ? 12.050 -3.770 -14.858 1.00 96.75 194 TYR A C 1
ATOM 1612 O O . TYR A 1 194 ? 12.019 -2.729 -15.512 1.00 96.75 194 TYR A O 1
ATOM 1620 N N . GLY A 1 195 ? 13.136 -4.543 -14.793 1.00 93.62 195 GLY A N 1
ATOM 1621 C CA . GLY A 1 195 ? 14.330 -4.338 -15.610 1.00 93.62 195 GLY A CA 1
ATOM 1622 C C . GLY A 1 195 ? 15.314 -3.295 -15.085 1.00 93.62 195 GLY A C 1
ATOM 1623 O O . GLY A 1 195 ? 16.286 -3.014 -15.784 1.00 93.62 195 GLY A O 1
ATOM 1624 N N . PHE A 1 196 ? 15.120 -2.760 -13.874 1.00 95.31 196 PHE A N 1
ATOM 1625 C CA . PHE A 1 196 ? 16.049 -1.780 -13.301 1.00 95.31 196 PHE A CA 1
ATOM 1626 C C . PHE A 1 196 ? 17.427 -2.371 -12.977 1.00 95.31 196 PHE A C 1
ATOM 1628 O O . PHE A 1 196 ? 18.407 -1.637 -13.005 1.00 95.31 196 PHE A O 1
ATOM 1635 N N . ASP A 1 197 ? 17.549 -3.682 -12.743 1.00 93.44 197 ASP A N 1
ATOM 1636 C CA . ASP A 1 197 ? 18.868 -4.326 -12.593 1.00 93.44 197 ASP A CA 1
ATOM 1637 C C . ASP A 1 197 ? 19.718 -4.278 -13.881 1.00 93.44 197 ASP A C 1
ATOM 1639 O O . ASP A 1 197 ? 20.925 -4.509 -13.834 1.00 93.44 197 ASP A O 1
ATOM 1643 N N . ASN A 1 198 ? 19.115 -3.955 -15.033 1.00 92.44 198 ASN A N 1
ATOM 1644 C CA . ASN A 1 198 ? 19.840 -3.756 -16.290 1.00 92.44 198 ASN A CA 1
ATOM 1645 C C . ASN A 1 198 ? 20.293 -2.300 -16.507 1.00 92.44 198 ASN A C 1
ATOM 1647 O O . ASN A 1 198 ? 21.042 -2.041 -17.453 1.00 92.44 198 ASN A O 1
ATOM 1651 N N . CYS A 1 199 ? 19.845 -1.358 -15.670 1.00 94.62 199 CYS A N 1
ATOM 1652 C CA . CYS A 1 199 ? 20.278 0.037 -15.712 1.00 94.62 199 CYS A CA 1
ATOM 1653 C C . CYS A 1 199 ? 21.737 0.143 -15.252 1.00 94.62 199 CYS A C 1
ATOM 1655 O O . CYS A 1 199 ? 22.124 -0.447 -14.244 1.00 94.62 199 CYS A O 1
ATOM 1657 N N . ARG A 1 200 ? 22.559 0.899 -15.983 1.00 92.25 200 ARG A N 1
ATOM 1658 C CA . ARG A 1 200 ? 23.986 1.081 -15.668 1.00 92.25 200 ARG A CA 1
ATOM 1659 C C . ARG A 1 200 ? 24.255 2.410 -14.988 1.00 92.25 200 ARG A C 1
ATOM 1661 O O . ARG A 1 200 ? 25.170 2.502 -14.174 1.00 92.25 200 ARG A O 1
ATOM 1668 N N . GLU A 1 201 ? 23.466 3.422 -15.326 1.00 93.56 201 GLU A N 1
ATOM 1669 C CA . GLU A 1 201 ? 23.639 4.785 -14.838 1.00 93.56 201 GLU A CA 1
ATOM 1670 C C . GLU A 1 201 ? 22.337 5.340 -14.251 1.00 93.56 201 GLU A C 1
ATOM 1672 O O . GLU A 1 201 ? 21.239 4.840 -14.506 1.00 93.56 201 GLU A O 1
ATOM 1677 N N . LEU A 1 202 ? 22.450 6.411 -13.458 1.00 91.94 202 LEU A N 1
ATOM 1678 C CA . LEU A 1 202 ? 21.292 7.094 -12.871 1.00 91.94 202 LEU A CA 1
ATOM 1679 C C . LEU A 1 202 ? 20.310 7.585 -13.948 1.00 91.94 202 LEU A C 1
ATOM 1681 O O . LEU A 1 202 ? 19.102 7.587 -13.724 1.00 91.94 202 LEU A O 1
ATOM 1685 N N . GLU A 1 203 ? 20.818 7.973 -15.119 1.00 94.25 203 GLU A N 1
ATOM 1686 C CA . GLU A 1 203 ? 20.000 8.400 -16.255 1.00 94.25 203 GLU A CA 1
ATOM 1687 C C . GLU A 1 203 ? 19.099 7.272 -16.782 1.00 94.25 203 GLU A C 1
ATOM 1689 O O . GLU A 1 203 ? 17.921 7.518 -17.057 1.00 94.25 203 GLU A O 1
ATOM 1694 N N . ASP A 1 204 ? 19.594 6.028 -16.827 1.00 94.62 204 ASP A N 1
ATOM 1695 C CA . ASP A 1 204 ? 18.795 4.859 -17.215 1.00 94.62 204 ASP A CA 1
ATOM 1696 C C . ASP A 1 204 ? 17.639 4.642 -16.229 1.00 94.62 204 ASP A C 1
ATOM 1698 O O . ASP A 1 204 ? 16.499 4.411 -16.637 1.00 94.62 204 ASP A O 1
ATOM 1702 N N . ILE A 1 205 ? 17.922 4.759 -14.924 1.00 95.12 205 ILE A N 1
ATOM 1703 C CA . ILE A 1 205 ? 16.925 4.606 -13.855 1.00 95.12 205 ILE A CA 1
ATOM 1704 C C . ILE A 1 205 ? 15.853 5.687 -13.987 1.00 95.12 205 ILE A C 1
ATOM 1706 O O . ILE A 1 205 ? 14.666 5.370 -14.028 1.00 95.12 205 ILE A O 1
ATOM 1710 N N . CYS A 1 206 ? 16.254 6.956 -14.087 1.00 94.25 206 CYS A N 1
ATOM 1711 C CA . CYS A 1 206 ? 15.331 8.080 -14.241 1.00 94.25 206 CYS A CA 1
ATOM 1712 C C . CYS A 1 206 ? 14.462 7.936 -15.499 1.00 94.25 206 CYS A C 1
ATOM 1714 O O . CYS A 1 206 ? 13.250 8.150 -15.441 1.00 94.25 206 CYS A O 1
ATOM 1716 N N . THR A 1 207 ? 15.059 7.521 -16.618 1.00 94.06 207 THR A N 1
ATOM 1717 C CA . THR A 1 207 ? 14.342 7.273 -17.876 1.00 94.06 207 THR A CA 1
ATOM 1718 C C . THR A 1 207 ? 13.312 6.160 -17.711 1.00 94.06 207 THR A C 1
ATOM 1720 O O . THR A 1 207 ? 12.149 6.327 -18.082 1.00 94.06 207 THR A O 1
ATOM 1723 N N . LEU A 1 208 ? 13.699 5.038 -17.106 1.00 95.19 208 LEU A N 1
ATOM 1724 C CA . LEU A 1 208 ? 12.804 3.905 -16.896 1.00 95.19 208 LEU A CA 1
ATOM 1725 C C . LEU A 1 208 ? 11.680 4.233 -15.899 1.00 95.19 208 LEU A C 1
ATOM 1727 O O . LEU A 1 208 ? 10.530 3.846 -16.117 1.00 95.19 208 LEU A O 1
ATOM 1731 N N . MET A 1 209 ? 11.973 5.015 -14.853 1.00 96.25 209 MET A N 1
ATOM 1732 C CA . MET A 1 209 ? 10.955 5.557 -13.947 1.00 96.25 209 MET A CA 1
ATOM 1733 C C . MET A 1 209 ? 9.920 6.388 -14.707 1.00 96.25 209 MET A C 1
ATOM 1735 O O . MET A 1 209 ? 8.721 6.207 -14.504 1.00 96.25 209 MET A O 1
ATOM 1739 N N . GLU A 1 210 ? 10.364 7.282 -15.588 1.00 94.19 210 GLU A N 1
ATOM 1740 C CA . GLU A 1 210 ? 9.474 8.135 -16.376 1.00 94.19 210 GLU A CA 1
ATOM 1741 C C . GLU A 1 210 ? 8.603 7.322 -17.346 1.00 94.19 210 GLU A C 1
ATOM 1743 O O . GLU A 1 210 ? 7.396 7.555 -17.438 1.00 94.19 210 GLU A O 1
ATOM 1748 N N . ILE A 1 211 ? 9.177 6.307 -18.001 1.00 93.81 211 ILE A N 1
ATOM 1749 C CA . ILE A 1 211 ? 8.430 5.373 -18.858 1.00 93.81 211 ILE A CA 1
ATOM 1750 C C . ILE A 1 211 ? 7.313 4.693 -18.062 1.00 93.81 211 ILE A C 1
ATOM 1752 O O . ILE A 1 211 ? 6.153 4.724 -18.480 1.00 93.81 211 ILE A O 1
ATOM 1756 N N . TYR A 1 212 ? 7.630 4.103 -16.905 1.00 96.44 212 TYR A N 1
ATOM 1757 C CA . TYR A 1 212 ? 6.622 3.404 -16.109 1.00 96.44 212 TYR A CA 1
ATOM 1758 C C . TYR A 1 212 ? 5.586 4.344 -15.494 1.00 96.44 212 TYR A C 1
ATOM 1760 O O . TYR A 1 212 ? 4.418 3.962 -15.425 1.00 96.44 212 TYR A O 1
ATOM 1768 N N . LYS A 1 213 ? 5.961 5.569 -15.099 1.00 94.19 213 LYS A N 1
ATOM 1769 C CA . LYS A 1 213 ? 5.000 6.584 -14.639 1.00 94.19 213 LYS A CA 1
ATOM 1770 C C . LYS A 1 213 ? 3.955 6.861 -15.706 1.00 94.19 213 LYS A C 1
ATOM 1772 O O . LYS A 1 213 ? 2.769 6.728 -15.425 1.00 94.19 213 LYS A O 1
ATOM 1777 N N . ARG A 1 214 ? 4.387 7.174 -16.932 1.00 92.19 214 ARG A N 1
ATOM 1778 C CA . ARG A 1 214 ? 3.477 7.435 -18.057 1.00 92.19 214 ARG A CA 1
ATOM 1779 C C . ARG A 1 214 ? 2.629 6.216 -18.389 1.00 92.19 214 ARG A C 1
ATOM 1781 O O . ARG A 1 214 ? 1.420 6.335 -18.552 1.00 92.19 214 ARG A O 1
ATOM 1788 N N . LEU A 1 215 ? 3.244 5.036 -18.420 1.00 94.25 215 LEU A N 1
ATOM 1789 C CA . LEU A 1 215 ? 2.543 3.794 -18.727 1.00 94.25 215 LEU A CA 1
ATOM 1790 C C . LEU A 1 215 ? 1.415 3.529 -17.719 1.00 94.25 215 LEU A C 1
ATOM 1792 O O . LEU A 1 215 ? 0.286 3.242 -18.112 1.00 94.25 215 LEU A O 1
ATOM 1796 N N . LEU A 1 216 ? 1.685 3.689 -16.422 1.00 93.69 216 LEU A N 1
ATOM 1797 C CA . LEU A 1 216 ? 0.720 3.455 -15.342 1.00 93.69 216 LEU A CA 1
ATOM 1798 C C . LEU A 1 216 ? -0.418 4.487 -15.271 1.00 93.69 216 LEU A C 1
ATOM 1800 O O . LEU A 1 216 ? -1.392 4.241 -14.557 1.00 93.69 216 LEU A O 1
ATOM 1804 N N . LEU A 1 217 ? -0.344 5.594 -16.018 1.00 90.75 217 LEU A N 1
ATOM 1805 C CA . LEU A 1 217 ? -1.479 6.510 -16.195 1.00 90.75 217 LEU A CA 1
ATOM 1806 C C . LEU A 1 217 ? -2.555 5.930 -17.121 1.00 90.75 217 LEU A C 1
ATOM 1808 O O . LEU A 1 217 ? -3.732 6.260 -16.977 1.00 90.75 217 LEU A O 1
ATOM 1812 N N . VAL A 1 218 ? -2.168 5.072 -18.070 1.00 91.69 218 VAL A N 1
ATOM 1813 C CA . VAL A 1 218 ? -3.053 4.612 -19.154 1.00 91.69 218 VAL A CA 1
ATOM 1814 C C . VAL A 1 218 ? -3.343 3.112 -19.123 1.00 91.69 218 VAL A C 1
ATOM 1816 O O . VAL A 1 218 ? -4.323 2.670 -19.725 1.00 91.69 218 VAL A O 1
ATOM 1819 N N . VAL A 1 219 ? -2.537 2.317 -18.413 1.00 93.44 219 VAL A N 1
ATOM 1820 C CA . VAL A 1 219 ? -2.724 0.861 -18.312 1.00 93.44 219 VAL A CA 1
ATOM 1821 C C . VAL A 1 219 ? -3.272 0.421 -16.958 1.00 93.44 219 VAL A C 1
ATOM 1823 O O . VAL A 1 219 ? -3.103 1.081 -15.937 1.00 93.44 219 VAL A O 1
ATOM 1826 N N . ASP A 1 220 ? -3.889 -0.761 -16.942 1.00 92.56 220 ASP A N 1
ATOM 1827 C CA . ASP A 1 220 ? -4.189 -1.474 -15.699 1.00 92.56 220 ASP A CA 1
ATOM 1828 C C . ASP A 1 220 ? -2.878 -2.039 -15.108 1.00 92.56 220 ASP A C 1
ATOM 1830 O O . ASP A 1 220 ? -2.237 -2.863 -15.776 1.00 92.56 220 ASP A O 1
ATOM 1834 N N . PRO A 1 221 ? -2.478 -1.657 -13.876 1.00 95.00 221 PRO A N 1
ATOM 1835 C CA . PRO A 1 221 ? -1.273 -2.178 -13.228 1.00 95.00 221 PRO A CA 1
ATOM 1836 C C . PRO A 1 221 ? -1.229 -3.710 -13.178 1.00 95.00 221 PRO A C 1
ATOM 1838 O O . PRO A 1 221 ? -0.167 -4.311 -13.313 1.00 95.00 221 PRO A O 1
ATOM 1841 N N . LEU A 1 222 ? -2.381 -4.372 -13.056 1.00 94.56 222 LEU A N 1
ATOM 1842 C CA . LEU A 1 222 ? -2.438 -5.833 -13.017 1.00 94.56 222 LEU A CA 1
ATOM 1843 C C . LEU A 1 222 ? -2.080 -6.466 -14.366 1.00 94.56 222 LEU A C 1
ATOM 1845 O O . LEU A 1 222 ? -1.476 -7.536 -14.405 1.00 94.56 222 LEU A O 1
ATOM 1849 N N . LYS A 1 223 ? -2.388 -5.792 -15.481 1.00 95.62 223 LYS A N 1
ATOM 1850 C CA . LYS A 1 223 ? -1.956 -6.238 -16.813 1.00 95.62 223 LYS A CA 1
ATOM 1851 C C . LYS A 1 223 ? -0.456 -6.041 -17.013 1.00 95.62 223 LYS A C 1
ATOM 1853 O O . LYS A 1 223 ? 0.175 -6.898 -17.622 1.00 95.62 223 LYS A O 1
ATOM 1858 N N . LEU A 1 224 ? 0.108 -4.957 -16.474 1.00 96.81 224 LEU A N 1
ATOM 1859 C CA . LEU A 1 224 ? 1.557 -4.746 -16.477 1.00 96.81 224 LEU A CA 1
ATOM 1860 C C . LEU A 1 224 ? 2.272 -5.846 -15.680 1.00 96.81 224 LEU A C 1
ATOM 1862 O O . LEU A 1 224 ? 3.254 -6.408 -16.158 1.00 96.81 224 LEU A O 1
ATOM 1866 N N . HIS A 1 225 ? 1.748 -6.205 -14.504 1.00 96.69 225 HIS A N 1
ATOM 1867 C CA . HIS A 1 225 ? 2.287 -7.313 -13.716 1.00 96.69 225 HIS A CA 1
ATOM 1868 C C . HIS A 1 225 ? 2.213 -8.648 -14.469 1.00 96.69 225 HIS A C 1
ATOM 1870 O O . HIS A 1 225 ? 3.176 -9.406 -14.489 1.00 96.69 225 HIS A O 1
ATOM 1876 N N . GLN A 1 226 ? 1.099 -8.920 -15.152 1.00 96.50 226 GLN A N 1
ATOM 1877 C CA . GLN A 1 226 ? 0.970 -10.126 -15.968 1.00 96.50 226 GLN A CA 1
ATOM 1878 C C . GLN A 1 226 ? 1.990 -10.152 -17.119 1.00 96.50 226 GLN A C 1
ATOM 1880 O O . GLN A 1 226 ? 2.635 -11.173 -17.340 1.00 96.50 226 GLN A O 1
ATOM 1885 N N . ALA A 1 227 ? 2.195 -9.024 -17.807 1.00 96.81 227 ALA A N 1
ATOM 1886 C CA . ALA A 1 227 ? 3.212 -8.911 -18.851 1.00 96.81 227 ALA A CA 1
ATOM 1887 C C . ALA A 1 227 ? 4.634 -9.130 -18.307 1.00 96.81 227 ALA A C 1
ATOM 1889 O O . ALA A 1 227 ? 5.460 -9.734 -18.990 1.00 96.81 227 ALA A O 1
ATOM 1890 N N . CYS A 1 228 ? 4.907 -8.690 -17.074 1.00 96.50 228 CYS A N 1
ATOM 1891 C CA . CYS A 1 228 ? 6.146 -8.999 -16.363 1.00 96.50 228 CYS A CA 1
ATOM 1892 C C . CYS A 1 228 ? 6.332 -10.507 -16.169 1.00 96.50 228 CYS A C 1
ATOM 1894 O O . CYS A 1 228 ? 7.359 -11.048 -16.568 1.00 96.50 228 CYS A O 1
ATOM 1896 N N . ILE A 1 229 ? 5.331 -11.197 -15.610 1.00 95.12 229 ILE A N 1
ATOM 1897 C CA . ILE A 1 229 ? 5.376 -12.654 -15.387 1.00 95.12 229 ILE A CA 1
ATOM 1898 C C . ILE A 1 229 ? 5.622 -13.409 -16.703 1.00 95.12 229 ILE A C 1
ATOM 1900 O O . ILE A 1 229 ? 6.309 -14.427 -16.733 1.00 95.12 229 ILE A O 1
ATOM 1904 N N . GLU A 1 230 ? 5.069 -12.906 -17.803 1.00 96.19 230 GLU A N 1
ATOM 1905 C CA . GLU A 1 230 ? 5.186 -13.506 -19.133 1.00 96.19 230 GLU A CA 1
ATOM 1906 C C . GLU A 1 230 ? 6.494 -13.163 -19.861 1.00 96.19 230 GLU A C 1
ATOM 1908 O O . GLU A 1 230 ? 6.715 -13.671 -20.961 1.00 96.19 230 GLU A O 1
ATOM 1913 N N . GLY A 1 231 ? 7.341 -12.300 -19.289 1.00 94.38 231 GLY A N 1
ATOM 1914 C CA . GLY A 1 231 ? 8.570 -11.824 -19.927 1.00 94.38 231 GLY A CA 1
ATOM 1915 C C . GLY A 1 231 ? 8.324 -10.928 -21.145 1.00 94.38 231 GLY A C 1
ATOM 1916 O O . GLY A 1 231 ? 9.167 -10.877 -22.035 1.00 94.38 231 GLY A O 1
ATOM 1917 N N . ARG A 1 232 ? 7.171 -10.245 -21.204 1.00 95.75 232 ARG A N 1
ATOM 1918 C CA . ARG A 1 232 ? 6.710 -9.441 -22.353 1.00 95.75 232 ARG A CA 1
ATOM 1919 C C . ARG A 1 232 ? 6.527 -7.953 -22.046 1.00 95.75 232 ARG A C 1
ATOM 1921 O O . ARG A 1 232 ? 5.624 -7.299 -22.571 1.00 95.75 232 ARG A O 1
ATOM 1928 N N . LEU A 1 233 ? 7.341 -7.407 -21.140 1.00 94.56 233 LEU A N 1
ATOM 1929 C CA . LEU A 1 233 ? 7.245 -5.997 -20.737 1.00 94.56 233 LEU A CA 1
ATOM 1930 C C . LEU A 1 233 ? 7.441 -5.041 -21.913 1.00 94.56 233 LEU A C 1
ATOM 1932 O O . LEU A 1 233 ? 6.706 -4.062 -22.029 1.00 94.56 233 LEU A O 1
ATOM 1936 N N . PHE 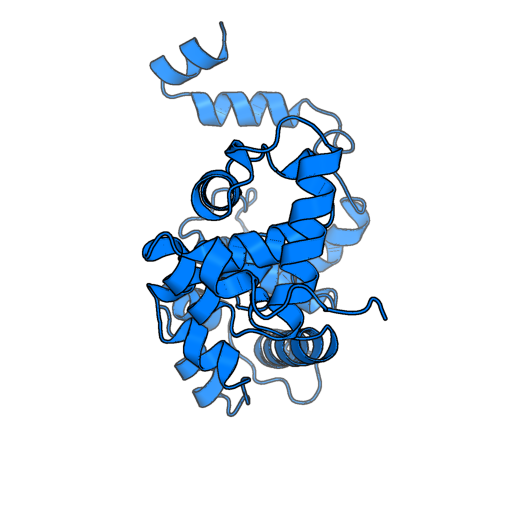A 1 234 ? 8.396 -5.339 -22.797 1.00 91.31 234 PHE A N 1
ATOM 1937 C CA . PHE A 1 234 ? 8.656 -4.507 -23.966 1.00 91.31 234 PHE A CA 1
ATOM 1938 C C . PHE A 1 234 ? 7.467 -4.523 -24.929 1.00 91.31 234 PHE A C 1
ATOM 1940 O O . PHE A 1 234 ? 6.974 -3.462 -25.296 1.00 91.31 234 PHE A O 1
ATOM 1947 N N . GLU A 1 235 ? 6.945 -5.697 -25.291 1.00 93.88 235 GLU A N 1
ATOM 1948 C CA . GLU A 1 235 ? 5.786 -5.814 -26.180 1.00 93.88 235 GLU A CA 1
ATOM 1949 C C . GLU A 1 235 ? 4.542 -5.154 -25.584 1.00 93.88 235 GLU A C 1
ATOM 1951 O O . GLU A 1 235 ? 3.740 -4.576 -26.317 1.00 93.88 235 GLU A O 1
ATOM 1956 N N . PHE A 1 236 ? 4.388 -5.215 -24.260 1.00 93.62 236 PHE A N 1
ATOM 1957 C CA . PHE A 1 236 ? 3.299 -4.557 -23.553 1.00 93.62 236 PHE A CA 1
ATOM 1958 C C . PHE A 1 236 ? 3.434 -3.029 -23.554 1.00 93.62 236 PHE A C 1
ATOM 1960 O O . PHE A 1 236 ? 2.436 -2.337 -23.738 1.00 93.62 236 PHE A O 1
ATOM 1967 N N . ALA A 1 237 ? 4.644 -2.496 -23.359 1.00 90.94 237 ALA A N 1
ATOM 1968 C CA . ALA A 1 237 ? 4.898 -1.057 -23.289 1.00 90.94 237 ALA A CA 1
ATOM 1969 C C . ALA A 1 237 ? 5.026 -0.393 -24.672 1.00 90.94 237 ALA A C 1
ATOM 1971 O O . ALA A 1 237 ? 4.689 0.781 -24.821 1.00 90.94 237 ALA A O 1
ATOM 1972 N N . ASN A 1 238 ? 5.468 -1.132 -25.694 1.00 88.06 238 ASN A N 1
ATOM 1973 C CA . ASN A 1 238 ? 5.751 -0.618 -27.036 1.00 88.06 238 ASN A CA 1
ATOM 1974 C C . ASN A 1 238 ? 4.575 0.151 -27.678 1.00 88.06 238 ASN A C 1
ATOM 1976 O O . ASN A 1 238 ? 4.817 1.214 -28.242 1.00 88.06 238 ASN A O 1
ATOM 1980 N N . PRO A 1 239 ? 3.298 -0.266 -27.563 1.00 87.44 239 PRO A N 1
ATOM 1981 C CA . PRO A 1 239 ? 2.168 0.508 -28.088 1.00 87.44 239 PRO A CA 1
ATOM 1982 C C . PRO A 1 239 ? 2.014 1.911 -27.484 1.00 87.44 239 PRO A C 1
ATOM 1984 O O . PRO A 1 239 ? 1.315 2.742 -28.055 1.00 87.44 239 PRO A O 1
ATOM 1987 N N . TYR A 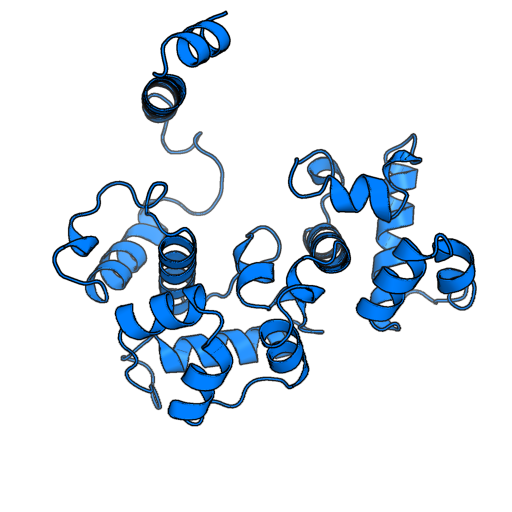1 240 ? 2.658 2.185 -26.349 1.00 82.56 240 TYR A N 1
ATOM 1988 C CA . TYR A 1 240 ? 2.545 3.437 -25.608 1.00 82.56 240 TYR A CA 1
ATOM 1989 C C . TYR A 1 240 ? 3.775 4.354 -25.790 1.00 82.56 240 TYR A C 1
ATOM 1991 O O . TYR A 1 240 ? 3.895 5.374 -25.121 1.00 82.56 240 TYR A O 1
ATOM 1999 N N . HIS A 1 241 ? 4.694 4.041 -26.709 1.00 71.00 241 HIS A N 1
ATOM 2000 C CA . HIS A 1 241 ? 5.924 4.823 -26.916 1.00 71.00 241 HIS A CA 1
ATOM 2001 C C . HIS A 1 241 ? 5.694 6.288 -27.357 1.00 71.00 241 HIS A C 1
ATOM 2003 O O . HIS A 1 241 ? 6.560 7.129 -27.135 1.00 71.00 241 HIS A O 1
ATOM 2009 N N . GLU A 1 242 ? 4.532 6.622 -27.933 1.00 65.31 242 GLU A N 1
ATOM 2010 C CA . GLU A 1 242 ? 4.182 7.985 -28.377 1.00 65.31 242 GLU A CA 1
ATOM 2011 C C . GLU A 1 242 ? 3.537 8.867 -27.282 1.00 65.31 242 GLU A C 1
ATOM 2013 O O . GLU A 1 242 ? 3.001 9.936 -27.588 1.00 65.31 242 GLU A O 1
ATOM 2018 N N . MET A 1 243 ? 3.553 8.454 -26.005 1.00 60.69 243 MET A N 1
ATOM 2019 C CA . MET A 1 243 ? 2.955 9.218 -24.896 1.00 60.69 243 MET A CA 1
ATOM 2020 C C . MET A 1 243 ? 3.579 10.623 -24.773 1.00 60.69 243 MET A C 1
ATOM 2022 O O . MET A 1 243 ? 4.690 10.790 -24.255 1.00 60.69 243 MET A O 1
ATOM 2026 N N . LYS A 1 244 ? 2.848 11.638 -25.261 1.00 42.00 244 LYS A N 1
ATOM 2027 C CA . LYS A 1 244 ? 3.219 13.056 -25.155 1.00 42.00 244 LYS A CA 1
ATOM 2028 C C . LYS A 1 244 ? 3.287 13.472 -23.678 1.00 42.00 244 LYS A C 1
ATOM 2030 O O . LYS A 1 244 ? 2.413 13.063 -22.918 1.00 42.00 244 LYS A O 1
ATOM 2035 N N . PRO A 1 245 ? 4.285 14.276 -23.274 1.00 45.88 245 PRO A N 1
ATOM 2036 C CA . PRO A 1 245 ? 4.281 14.896 -21.954 1.00 45.88 245 PRO A CA 1
ATOM 2037 C C . PRO A 1 245 ? 3.114 15.893 -21.857 1.00 45.88 245 PRO A C 1
ATOM 2039 O O . PRO A 1 245 ? 2.880 16.642 -22.812 1.00 45.88 245 PRO A O 1
ATOM 2042 N N . GLU A 1 246 ? 2.382 15.864 -20.740 1.00 43.25 246 GLU A N 1
ATOM 2043 C CA . GLU A 1 246 ? 1.507 16.973 -20.319 1.00 43.25 246 GLU A CA 1
ATOM 2044 C C . GLU A 1 246 ? 2.340 18.155 -19.810 1.00 43.25 246 GLU A C 1
ATOM 2046 O O . GLU A 1 246 ? 3.373 17.907 -19.141 1.00 43.25 246 GLU A O 1
#

Secondary structure (DSSP, 8-state):
-HHHHHHHTT-HHHHHHHHHTTS-GGGSS-SS-HHHHHHHHHHHHTTS-HHHHT-S-GGGPSSHHHHHHHHHHHHHHTT----TTSTHHHHTTGGG-SSHHHHHHHHHHHHHHH-TTSTT-----HHHHHHHHHTT-HHHHHHHTT----HHHHHHHH-TTGGG-HHHHHHHHHHHT-GGGGGSGGGHHHHHHSSGGG--SHHHHHHHHHHHHHHHHHS-HHHHHHHHHTT-HHHHHGGGTT----

Radius of gyration: 20.43 Å; chains: 1; bounding box: 55×33×57 Å

Foldseek 3Di:
DVQVVCVVVVNNVVVVVVVLVPDDPVPNDDDDDPVVLVVLLLVLLVLDDPVSSPDPDLVPDPPPLLSLLSVQLSQLSVVHGDALVDPNCLLQVVLQDLDPVLSNLSSVLVNLDRPPPDDNRDDDRSVNVSVCSVVLNVVVVCVVSVHDHDVSSVVCSVDPVNSPQLLSVLSSCLRVVDLVCCPPPSNPCVCVQQVVVVDDDPVSSNVSSVLVVLVVNPDDSVVCSVCSVVVNNCVSSVVVPPRDDD

pLDDT: mean 86.99, std 11.77, range [42.0, 96.88]